Protein AF-A0A0G0Q9F8-F1 (afdb_monomer_lite)

Radius of gyration: 25.54 Å; chains: 1; bounding box: 35×86×56 Å

Foldseek 3Di:
DDDPVLVVLLVVLVVLLVQCVPPLNVPPPLSVVLNVLSVVLNVCSVPDPPPDPPVVVVSVVSSVVSVVSSVVSVVVSVVVQLDAAEAELVVDDLVVVLVVVLVCVVVQGWHKYKYWDPAPDPPDTFMWIWTWHDDPVWIKIKTKGKHQQQWFDPVLVVVLVVLCVVLVWDWDWDWDDPDPRIIMIITITTDPPDDSVSVSVSVSSNSVSVVPDDTDTDDPPPD

pLDDT: mean 83.41, std 12.16, range [38.22, 96.62]

Secondary structure (DSSP, 8-state):
---HHHHHHHHHHHHHHHHTTSTTGGG-HHHHHHHHHHHHHHHHHHH-----HHHHHHHHHHHHHHHHHHHHHHHHHHHHHHSPEEEEGGGS-HHHHHHHHHHHHHTT--EEEEEEE--SSTT--EEEEEEEEE-SS-EEEEEEEEEETTTB-SHHHHHHHHHHHHTT-EEEEEEEEEETTEEEEEEEEE-TT--HHHHHHHHHHHHHHHHH--PPB------

Organism: NCBI:txid1618642

Structure (mmCIF, N/CA/C/O backbone):
data_AF-A0A0G0Q9F8-F1
#
_entry.id   AF-A0A0G0Q9F8-F1
#
loop_
_atom_site.group_PDB
_atom_site.id
_atom_site.type_symbol
_atom_site.label_atom_id
_atom_site.label_alt_id
_atom_site.label_comp_id
_atom_site.label_asym_id
_atom_site.label_entity_id
_atom_site.label_seq_id
_atom_site.pdbx_PDB_ins_code
_atom_site.Cartn_x
_atom_site.Cartn_y
_atom_site.Cartn_z
_atom_site.occupancy
_atom_site.B_iso_or_equiv
_atom_site.auth_seq_id
_atom_site.auth_comp_id
_atom_site.auth_asym_id
_atom_site.auth_atom_id
_atom_site.pdbx_PDB_model_num
ATOM 1 N N . MET A 1 1 ? -1.047 40.660 -27.484 1.00 65.00 1 MET A N 1
ATOM 2 C CA . MET A 1 1 ? -2.036 39.571 -27.321 1.00 65.00 1 MET A CA 1
ATOM 3 C C . MET A 1 1 ? -1.266 38.287 -27.559 1.00 65.00 1 MET A C 1
ATOM 5 O O . MET A 1 1 ? -0.545 38.260 -28.546 1.00 65.00 1 MET A O 1
ATOM 9 N N . LEU A 1 2 ? -1.317 37.315 -26.648 1.00 68.06 2 LEU A N 1
ATOM 10 C CA . LEU A 1 2 ? -0.558 36.070 -26.806 1.00 68.06 2 LEU A CA 1
ATOM 11 C C . LEU A 1 2 ? -1.229 35.180 -27.856 1.00 68.06 2 LEU A C 1
ATOM 13 O O . LEU A 1 2 ? -2.459 35.119 -27.930 1.00 68.06 2 LEU A O 1
ATOM 17 N N . SER A 1 3 ? -0.428 34.486 -28.652 1.00 78.38 3 SER A N 1
ATOM 18 C CA . SER A 1 3 ? -0.877 33.380 -29.489 1.00 78.38 3 SER A CA 1
ATOM 19 C C . SER A 1 3 ? -1.323 32.193 -28.629 1.00 78.38 3 SER A C 1
ATOM 21 O O . SER A 1 3 ? -0.913 32.033 -27.477 1.00 78.38 3 SER A O 1
ATOM 23 N N . SER A 1 4 ? -2.126 31.302 -29.218 1.00 80.56 4 SER A N 1
ATOM 24 C CA . SER A 1 4 ? -2.574 30.068 -28.554 1.00 80.56 4 SER A CA 1
ATOM 25 C C . SER A 1 4 ? -1.415 29.226 -28.016 1.00 80.56 4 SER A C 1
ATOM 27 O O . SER A 1 4 ? -1.570 28.546 -27.007 1.00 80.56 4 SER A O 1
ATOM 29 N N . LYS A 1 5 ? -0.261 29.250 -28.689 1.00 78.56 5 LYS A N 1
ATOM 30 C CA . LYS A 1 5 ? 0.890 28.436 -28.310 1.00 78.56 5 LYS A CA 1
ATOM 31 C C . LYS A 1 5 ? 1.711 29.091 -27.200 1.00 78.56 5 LYS A C 1
ATOM 33 O O . LYS A 1 5 ? 2.162 28.399 -26.300 1.00 78.56 5 LYS A O 1
ATOM 38 N N . GLU A 1 6 ? 1.846 30.417 -27.200 1.00 79.38 6 GLU A N 1
ATOM 39 C CA . GLU A 1 6 ? 2.454 31.145 -26.075 1.00 79.38 6 GLU A CA 1
ATOM 40 C C . GLU A 1 6 ? 1.625 31.007 -24.795 1.00 79.38 6 GLU A C 1
ATOM 42 O O . GLU A 1 6 ? 2.189 30.895 -23.707 1.00 79.38 6 GLU A O 1
ATOM 47 N N . GLN A 1 7 ? 0.297 30.955 -24.929 1.00 84.12 7 GLN A N 1
ATOM 48 C CA . GLN A 1 7 ? -0.604 30.669 -23.817 1.00 84.12 7 GLN A CA 1
ATOM 49 C C . GLN A 1 7 ? -0.365 29.260 -23.242 1.00 84.12 7 GLN A C 1
ATOM 51 O O . GLN A 1 7 ? -0.237 29.124 -22.029 1.00 84.12 7 GLN A O 1
ATOM 56 N N . GLU A 1 8 ? -0.206 28.239 -24.094 1.00 85.62 8 GLU A N 1
ATOM 57 C CA . GLU A 1 8 ? 0.116 26.866 -23.662 1.00 85.62 8 GLU A CA 1
ATOM 58 C C . GLU A 1 8 ? 1.443 26.800 -22.885 1.00 85.62 8 GLU A C 1
ATOM 60 O O . GLU A 1 8 ? 1.521 26.152 -21.840 1.00 85.62 8 GLU A O 1
ATOM 65 N N . ILE A 1 9 ? 2.478 27.511 -23.353 1.00 87.31 9 ILE A N 1
ATOM 66 C CA . ILE A 1 9 ? 3.767 27.581 -22.645 1.00 87.31 9 ILE A CA 1
ATOM 67 C C . ILE A 1 9 ? 3.585 28.239 -21.271 1.00 87.31 9 ILE A C 1
ATOM 69 O O . ILE A 1 9 ? 4.097 27.744 -20.267 1.00 87.31 9 ILE A O 1
ATOM 73 N N . LEU A 1 10 ? 2.843 29.348 -21.214 1.00 86.56 10 LEU A N 1
ATOM 74 C CA . LEU A 1 10 ? 2.559 30.066 -19.973 1.00 86.56 10 LEU A CA 1
ATOM 75 C C . LEU A 1 10 ? 1.826 29.200 -18.948 1.00 86.56 10 LEU A C 1
ATOM 77 O O . LEU A 1 10 ? 2.157 29.252 -17.761 1.00 86.56 10 LEU A O 1
ATOM 81 N N . ASP A 1 11 ? 0.849 28.419 -19.395 1.00 90.19 11 ASP A N 1
ATOM 82 C CA . ASP A 1 11 ? 0.051 27.568 -18.519 1.00 90.19 11 ASP A CA 1
ATOM 83 C C . ASP A 1 11 ? 0.876 26.394 -17.977 1.00 90.19 11 ASP A C 1
ATOM 85 O O . ASP A 1 11 ? 0.860 26.162 -16.765 1.00 90.19 11 ASP A O 1
ATOM 89 N N . LEU A 1 12 ? 1.706 25.756 -18.812 1.00 91.50 12 LEU A N 1
ATOM 90 C CA . LEU A 1 12 ? 2.638 24.722 -18.352 1.00 91.50 12 LEU A CA 1
ATOM 91 C C . LEU A 1 12 ? 3.656 25.278 -17.343 1.00 91.50 12 LEU A C 1
ATOM 93 O O . LEU A 1 12 ? 3.892 24.670 -16.300 1.00 91.50 12 LEU A O 1
ATOM 97 N N . CYS A 1 13 ? 4.252 26.445 -17.611 1.00 90.62 13 CYS A N 1
ATOM 98 C CA . CYS A 1 13 ? 5.207 27.056 -16.684 1.00 90.62 13 CYS A CA 1
ATOM 99 C C . CYS A 1 13 ? 4.573 27.327 -15.312 1.00 90.62 13 CYS A C 1
ATOM 101 O O . CYS A 1 13 ? 5.195 27.061 -14.281 1.00 90.62 13 CYS A O 1
ATOM 103 N N . LYS A 1 14 ? 3.327 27.819 -15.280 1.00 90.75 14 LYS A N 1
ATOM 104 C CA . LYS A 1 14 ? 2.583 28.019 -14.026 1.00 90.75 14 LYS A CA 1
ATOM 105 C C . LYS A 1 14 ? 2.328 26.700 -13.306 1.00 90.75 14 LYS A C 1
ATOM 107 O O . LYS A 1 14 ? 2.543 26.634 -12.097 1.00 90.75 14 LYS A O 1
ATOM 112 N N . GLU A 1 15 ? 1.894 25.670 -14.030 1.00 92.81 15 GLU A N 1
ATOM 113 C CA . GLU A 1 15 ? 1.661 24.337 -13.472 1.00 92.81 15 GLU A CA 1
ATOM 114 C C . GLU A 1 15 ? 2.929 23.785 -12.814 1.00 92.81 15 GLU A C 1
ATOM 116 O O . GLU A 1 15 ? 2.894 23.406 -11.645 1.00 92.81 15 GLU A O 1
ATOM 121 N N . ILE A 1 16 ? 4.062 23.830 -13.519 1.00 91.19 16 ILE A N 1
ATOM 122 C CA . ILE A 1 16 ? 5.366 23.372 -13.024 1.00 91.19 16 ILE A CA 1
ATOM 123 C C . ILE A 1 16 ? 5.779 24.122 -11.754 1.00 91.19 16 ILE A C 1
ATOM 125 O O . ILE A 1 16 ? 6.200 23.503 -10.773 1.00 91.19 16 ILE A O 1
ATOM 129 N N . ILE A 1 17 ? 5.667 25.454 -11.755 1.00 88.44 17 ILE A N 1
ATOM 130 C CA . ILE A 1 17 ? 6.058 26.285 -10.609 1.00 88.44 17 ILE A CA 1
ATOM 131 C C . ILE A 1 17 ? 5.183 25.961 -9.397 1.00 88.44 17 ILE A C 1
ATOM 133 O O . ILE A 1 17 ? 5.717 25.755 -8.306 1.00 88.44 17 ILE A O 1
ATOM 137 N N . LEU A 1 18 ? 3.863 25.870 -9.585 1.00 88.44 18 LEU A N 1
ATOM 138 C CA . LEU A 1 18 ? 2.923 25.512 -8.523 1.00 88.44 18 LEU A CA 1
ATOM 139 C C . LEU A 1 18 ? 3.195 24.096 -8.002 1.00 88.44 18 LEU A C 1
ATOM 141 O O . LEU A 1 18 ? 3.327 23.898 -6.791 1.00 88.44 18 LEU A O 1
ATOM 145 N N . PHE A 1 19 ? 3.360 23.122 -8.896 1.00 86.06 19 PHE A N 1
ATOM 146 C CA . PHE A 1 19 ? 3.649 21.736 -8.540 1.00 86.06 19 PHE A CA 1
ATOM 147 C C . PHE A 1 19 ? 4.957 21.615 -7.746 1.00 86.06 19 PHE A C 1
ATOM 149 O O . PHE A 1 19 ? 4.961 21.016 -6.672 1.00 86.06 19 PHE A O 1
ATOM 156 N N . GLY A 1 20 ? 6.033 22.264 -8.199 1.00 80.50 20 GLY A N 1
ATOM 157 C CA . GLY A 1 20 ? 7.338 22.294 -7.530 1.00 80.50 20 GLY A CA 1
ATOM 158 C C . GLY A 1 20 ? 7.419 23.204 -6.294 1.00 80.50 20 GLY A C 1
ATOM 159 O O . GLY A 1 20 ? 8.493 23.351 -5.711 1.00 80.50 20 GLY A O 1
ATOM 160 N N . THR A 1 21 ? 6.329 23.869 -5.894 1.00 81.06 21 THR A N 1
ATOM 161 C CA . THR A 1 21 ? 6.235 24.584 -4.600 1.00 81.06 21 THR A CA 1
ATOM 162 C C . THR A 1 21 ? 5.540 23.781 -3.506 1.00 81.06 21 THR A C 1
ATOM 164 O O . THR A 1 21 ? 5.651 24.147 -2.335 1.00 81.06 21 THR A O 1
ATOM 167 N N . LYS A 1 22 ? 4.866 22.674 -3.845 1.00 79.81 22 LYS A N 1
ATOM 168 C CA . LYS A 1 22 ? 4.313 21.756 -2.841 1.00 79.81 22 LYS A CA 1
ATOM 169 C C . LYS A 1 22 ? 5.456 21.131 -2.035 1.00 79.81 22 LYS A C 1
ATOM 171 O O . LYS A 1 22 ? 6.477 20.754 -2.603 1.00 79.81 22 LYS A O 1
ATOM 176 N N . LYS A 1 23 ? 5.283 21.029 -0.712 1.00 68.56 23 LYS A N 1
ATOM 177 C CA . LYS A 1 23 ? 6.333 20.629 0.246 1.00 68.56 23 LYS A CA 1
ATOM 178 C C . LYS A 1 23 ? 7.002 19.297 -0.113 1.00 68.56 23 LYS A C 1
ATOM 180 O O . LYS A 1 23 ? 8.222 19.196 -0.002 1.00 68.56 23 LYS A O 1
ATOM 185 N N . ASP A 1 24 ? 6.212 18.326 -0.556 1.00 64.50 24 ASP A N 1
ATOM 186 C CA . ASP A 1 24 ? 6.690 16.973 -0.856 1.00 64.50 24 ASP A CA 1
ATOM 187 C C . ASP A 1 24 ? 7.429 16.920 -2.203 1.00 64.50 24 ASP A C 1
ATOM 189 O O . ASP A 1 24 ? 8.468 16.280 -2.322 1.00 64.50 24 ASP A O 1
ATOM 193 N N . ASN A 1 25 ? 6.993 17.722 -3.175 1.00 73.44 25 ASN A N 1
ATOM 194 C CA . ASN A 1 25 ? 7.580 17.776 -4.517 1.00 73.44 25 ASN A CA 1
ATOM 195 C C . ASN A 1 25 ? 8.853 18.637 -4.568 1.00 73.44 25 ASN A C 1
ATOM 197 O O . ASN A 1 25 ? 9.770 18.372 -5.340 1.00 73.44 25 ASN A O 1
ATOM 201 N N . ALA A 1 26 ? 8.926 19.683 -3.737 1.00 68.69 26 ALA A N 1
ATOM 202 C CA . ALA A 1 26 ? 10.042 20.633 -3.702 1.00 68.69 26 ALA A CA 1
ATOM 203 C C . ALA A 1 26 ? 11.369 20.009 -3.231 1.00 68.69 26 ALA A C 1
ATOM 205 O O . ALA A 1 26 ? 12.427 20.615 -3.403 1.00 68.69 26 ALA A O 1
ATOM 206 N N . ARG A 1 27 ? 11.315 18.822 -2.614 1.00 67.31 27 ARG A N 1
ATOM 207 C CA . ARG A 1 27 ? 12.487 18.067 -2.151 1.00 67.31 27 ARG A CA 1
ATOM 208 C C . ARG A 1 27 ? 13.105 17.193 -3.242 1.00 67.31 27 ARG A C 1
ATOM 210 O O . ARG A 1 27 ? 14.233 16.748 -3.055 1.00 67.31 27 ARG A O 1
ATOM 217 N N . HIS A 1 28 ? 12.406 16.974 -4.359 1.00 73.44 28 HIS A N 1
ATOM 218 C CA . HIS A 1 28 ? 12.912 16.158 -5.457 1.00 73.44 28 HIS A CA 1
ATOM 219 C C . HIS A 1 28 ? 13.975 16.953 -6.245 1.00 73.44 28 HIS A C 1
ATOM 221 O O . HIS A 1 28 ? 13.646 18.005 -6.808 1.00 73.44 28 HIS A O 1
ATOM 227 N N . PRO A 1 29 ? 15.247 16.505 -6.301 1.00 76.50 29 PRO A N 1
ATOM 228 C CA . PRO A 1 29 ? 16.339 17.285 -6.895 1.00 76.50 29 PRO A CA 1
ATOM 229 C C . PRO A 1 29 ? 16.080 17.693 -8.351 1.00 76.50 29 PRO A C 1
ATOM 231 O O . PRO A 1 29 ? 16.371 18.820 -8.753 1.00 76.50 29 PRO A O 1
ATOM 234 N N . GLU A 1 30 ? 15.463 16.804 -9.127 1.00 79.31 30 GLU A N 1
ATOM 235 C CA . GLU A 1 30 ? 15.134 17.041 -10.536 1.00 79.31 30 GLU A CA 1
ATOM 236 C C . GLU A 1 30 ? 14.007 18.072 -10.714 1.00 79.31 30 GLU A C 1
ATOM 238 O O . GLU A 1 30 ? 14.028 18.877 -11.649 1.00 79.31 30 GLU A O 1
ATOM 243 N N . MET A 1 31 ? 13.077 18.147 -9.754 1.00 88.00 31 MET A N 1
ATOM 244 C CA . MET A 1 31 ? 11.976 19.113 -9.766 1.00 88.00 31 MET A CA 1
ATOM 245 C C . MET A 1 31 ? 12.473 20.552 -9.567 1.00 88.00 31 MET A C 1
ATOM 247 O O . MET A 1 31 ? 11.907 21.486 -10.138 1.00 88.00 31 MET A O 1
ATOM 251 N N . LEU A 1 32 ? 13.561 20.755 -8.812 1.00 83.75 32 LEU A N 1
ATOM 252 C CA . LEU A 1 32 ? 14.189 22.073 -8.654 1.00 83.75 32 LEU A CA 1
ATOM 253 C C . LEU A 1 32 ? 14.752 22.592 -9.985 1.00 83.75 32 LEU A C 1
ATOM 255 O O . LEU A 1 32 ? 14.502 23.744 -10.346 1.00 83.75 32 LEU A O 1
ATOM 259 N N . ALA A 1 33 ? 15.446 21.736 -10.739 1.00 87.38 33 ALA A N 1
ATOM 260 C CA . ALA A 1 33 ? 16.011 22.090 -12.042 1.00 87.38 33 ALA A CA 1
ATOM 261 C C . ALA A 1 33 ? 14.916 22.380 -13.088 1.00 87.38 33 ALA A C 1
ATOM 263 O O . ALA A 1 33 ? 15.011 23.350 -13.847 1.00 87.38 33 ALA A O 1
ATOM 264 N N . ILE A 1 34 ? 13.844 21.579 -13.099 1.00 90.44 34 ILE A N 1
ATOM 265 C CA . ILE A 1 34 ? 12.674 21.778 -13.970 1.00 90.44 34 ILE A CA 1
ATOM 266 C C . ILE A 1 34 ? 11.964 23.094 -13.631 1.00 90.44 34 ILE A C 1
ATOM 268 O O . ILE A 1 34 ? 11.656 23.884 -14.526 1.00 90.44 34 ILE A O 1
ATOM 272 N N . LYS A 1 35 ? 11.774 23.386 -12.341 1.00 90.69 35 LYS A N 1
ATOM 273 C CA . LYS A 1 35 ? 11.181 24.645 -11.877 1.00 90.69 35 LYS A CA 1
ATOM 274 C C . LYS A 1 35 ? 12.016 25.860 -12.276 1.00 90.69 35 LYS A C 1
ATOM 276 O O . LYS A 1 35 ? 11.456 26.859 -12.718 1.00 90.69 35 LYS A O 1
ATOM 281 N N . GLU A 1 36 ? 13.340 25.794 -12.154 1.00 89.31 36 GLU A N 1
ATOM 282 C CA . GLU A 1 36 ? 14.222 26.890 -12.571 1.00 89.31 36 GLU A CA 1
ATOM 283 C C . GLU A 1 36 ? 14.125 27.150 -14.084 1.00 89.31 36 GLU A C 1
ATOM 285 O O . GLU A 1 36 ? 14.039 28.303 -14.517 1.00 89.31 36 GLU A O 1
ATOM 290 N N . ARG A 1 37 ? 14.073 26.086 -14.894 1.00 91.00 37 ARG A N 1
ATOM 291 C CA . ARG A 1 37 ? 13.871 26.186 -16.348 1.00 91.00 37 ARG A CA 1
ATOM 292 C C . ARG A 1 37 ? 12.500 26.768 -16.703 1.00 91.00 37 ARG A C 1
ATOM 294 O O . ARG A 1 37 ? 12.439 27.631 -17.577 1.00 91.00 37 ARG A O 1
ATOM 301 N N . ALA A 1 38 ? 11.437 26.370 -16.004 1.00 90.81 38 ALA A N 1
ATOM 302 C CA . ALA A 1 38 ? 10.098 26.934 -16.180 1.00 90.81 38 ALA A CA 1
ATOM 303 C C . ALA A 1 38 ? 10.041 28.428 -15.830 1.00 90.81 38 ALA A C 1
ATOM 305 O O . ALA A 1 38 ? 9.478 29.209 -16.593 1.00 90.81 38 ALA A O 1
ATOM 306 N N . THR A 1 39 ? 10.684 28.853 -14.737 1.00 89.00 39 THR A N 1
ATOM 307 C CA . THR A 1 39 ? 10.786 30.276 -14.367 1.00 89.00 39 THR A CA 1
ATOM 308 C C . THR A 1 39 ? 11.521 31.079 -15.440 1.00 89.00 39 THR A C 1
ATOM 310 O O . THR A 1 39 ? 11.020 32.109 -15.882 1.00 89.00 39 THR A O 1
ATOM 313 N N . LYS A 1 40 ? 12.657 30.578 -15.943 1.00 88.25 40 LYS A N 1
ATOM 314 C CA . LYS A 1 40 ? 13.402 31.239 -17.031 1.00 88.25 40 LYS A CA 1
ATOM 315 C C . LYS A 1 40 ? 12.581 31.329 -18.320 1.00 88.25 40 LYS A C 1
ATOM 317 O O . LYS A 1 40 ? 12.643 32.339 -19.016 1.00 88.25 40 LYS A O 1
ATOM 322 N N . LEU A 1 41 ? 11.818 30.288 -18.659 1.00 86.44 41 LEU A N 1
ATOM 323 C CA . LEU A 1 41 ? 10.949 30.289 -19.840 1.00 86.44 41 LEU A CA 1
ATOM 324 C C . LEU A 1 41 ? 9.768 31.262 -19.674 1.00 86.44 41 LEU A C 1
ATOM 326 O O . LEU A 1 41 ? 9.441 31.995 -20.605 1.00 86.44 41 LEU A O 1
ATOM 330 N N . PHE A 1 42 ? 9.193 31.334 -18.472 1.00 85.25 42 PHE A N 1
ATOM 331 C CA . PHE A 1 42 ? 8.166 32.309 -18.104 1.00 85.25 42 PHE A CA 1
ATOM 332 C C . PHE A 1 42 ? 8.676 33.756 -18.225 1.00 85.25 42 PHE A C 1
ATOM 334 O O . PHE A 1 42 ? 8.017 34.595 -18.840 1.00 85.25 42 PHE A O 1
ATOM 341 N N . GLU A 1 43 ? 9.879 34.045 -17.719 1.00 82.38 43 GLU A N 1
ATOM 342 C CA . GLU A 1 43 ? 10.517 35.364 -17.831 1.00 82.38 43 GLU A CA 1
ATOM 343 C C . GLU A 1 43 ? 10.762 35.761 -19.295 1.00 82.38 43 GLU A C 1
ATOM 345 O O . GLU A 1 43 ? 10.434 36.883 -19.692 1.00 82.38 43 GLU A O 1
ATOM 350 N N . LYS A 1 44 ? 11.253 34.827 -20.126 1.00 80.12 44 LYS A N 1
ATOM 351 C CA . LYS A 1 44 ? 11.453 35.044 -21.571 1.00 80.12 44 LYS A CA 1
ATOM 352 C C . LYS A 1 44 ? 10.151 35.433 -22.285 1.00 80.12 44 LYS A C 1
ATOM 354 O O . LYS A 1 44 ? 10.186 36.318 -23.137 1.00 80.12 44 LYS A O 1
ATOM 359 N N . LEU A 1 45 ? 9.013 34.830 -21.931 1.00 75.81 45 LEU A N 1
ATOM 360 C CA . LEU A 1 45 ? 7.701 35.186 -22.498 1.00 75.81 45 LEU A CA 1
ATOM 361 C C . LEU A 1 45 ? 7.210 36.558 -22.028 1.00 75.81 45 LEU A C 1
ATOM 363 O O . LEU A 1 45 ? 6.559 37.270 -22.785 1.00 75.81 45 LEU A O 1
ATOM 367 N N . SER A 1 46 ? 7.533 36.945 -20.791 1.00 64.50 46 SER A N 1
ATOM 368 C CA . SER A 1 46 ? 7.117 38.232 -20.220 1.00 64.50 46 SER A CA 1
ATOM 369 C C . SER A 1 46 ? 7.922 39.440 -20.725 1.00 64.50 46 SER A C 1
ATOM 371 O O . SER A 1 46 ? 7.482 40.574 -20.548 1.00 64.50 46 SER A O 1
ATOM 373 N N . GLY A 1 47 ? 9.084 39.208 -21.354 1.00 58.91 47 GLY A N 1
ATOM 374 C CA . GLY A 1 47 ? 10.042 40.257 -21.726 1.00 58.91 47 GLY A CA 1
ATOM 375 C C . GLY A 1 47 ? 10.452 40.330 -23.201 1.00 58.91 47 GLY A C 1
ATOM 376 O O . GLY A 1 47 ? 11.350 41.109 -23.516 1.00 58.91 47 GLY A O 1
ATOM 377 N N . THR A 1 48 ? 9.854 39.549 -24.109 1.00 53.50 48 THR A N 1
ATOM 378 C CA . THR A 1 48 ? 10.294 39.498 -25.518 1.00 53.50 48 THR A CA 1
ATOM 379 C C . THR A 1 48 ? 9.208 40.003 -26.470 1.00 53.50 48 THR A C 1
ATOM 381 O O . THR A 1 48 ? 8.098 39.487 -26.474 1.00 53.50 48 THR A O 1
ATOM 384 N N . ASP A 1 49 ? 9.545 40.989 -27.308 1.00 51.94 49 ASP A N 1
ATOM 385 C CA . ASP A 1 49 ? 8.772 41.366 -28.499 1.00 51.94 49 ASP A CA 1
ATOM 386 C C . ASP A 1 49 ? 9.151 40.379 -29.620 1.00 51.94 49 ASP A C 1
ATOM 388 O O . ASP A 1 49 ? 10.222 40.472 -30.233 1.00 51.94 49 ASP A O 1
ATOM 392 N N . ILE A 1 50 ? 8.368 39.306 -29.768 1.00 53.66 50 ILE A N 1
ATOM 393 C CA . ILE A 1 50 ? 8.746 38.118 -30.548 1.00 53.66 50 ILE A CA 1
ATOM 394 C C . ILE A 1 50 ? 8.432 38.344 -32.036 1.00 53.66 50 ILE A C 1
ATOM 396 O O . ILE A 1 50 ? 7.485 37.800 -32.592 1.00 53.66 50 ILE A O 1
ATOM 400 N N . HIS A 1 51 ? 9.246 39.170 -32.695 1.00 52.81 51 HIS A N 1
ATOM 401 C CA . HIS A 1 51 ? 9.153 39.430 -34.139 1.00 52.81 51 HIS A CA 1
ATOM 402 C C . HIS A 1 51 ? 10.402 39.011 -34.940 1.00 52.81 51 HIS A C 1
ATOM 404 O O . HIS A 1 51 ? 10.572 39.452 -36.071 1.00 52.81 51 HIS A O 1
ATOM 410 N N . ASN A 1 52 ? 11.263 38.130 -34.408 1.00 51.50 52 ASN A N 1
ATOM 411 C CA . ASN A 1 52 ? 12.389 37.558 -35.166 1.00 51.50 52 ASN A CA 1
ATOM 412 C C . ASN A 1 52 ? 12.458 36.021 -35.051 1.00 51.50 52 ASN A C 1
ATOM 414 O O . ASN A 1 52 ? 12.659 35.474 -33.963 1.00 51.50 52 ASN A O 1
ATOM 418 N N . ASP A 1 53 ? 12.326 35.364 -36.209 1.00 54.69 53 ASP A N 1
ATOM 419 C CA . ASP A 1 53 ? 12.055 33.933 -36.437 1.00 54.69 53 ASP A CA 1
ATOM 420 C C . ASP A 1 53 ? 12.962 32.946 -35.674 1.00 54.69 53 ASP A C 1
ATOM 422 O O . ASP A 1 53 ? 12.482 31.960 -35.120 1.00 54.69 53 ASP A O 1
ATOM 426 N N . GLU A 1 54 ? 14.271 33.193 -35.564 1.00 55.12 54 GLU A N 1
ATOM 427 C CA . GLU A 1 54 ? 15.199 32.197 -34.989 1.00 55.12 54 GLU A CA 1
ATOM 428 C C . GLU A 1 54 ? 15.075 32.015 -33.468 1.00 55.12 54 GLU A C 1
ATOM 430 O O . GLU A 1 54 ? 15.401 30.951 -32.934 1.00 55.12 54 GLU A O 1
ATOM 435 N N . LYS A 1 55 ? 14.598 33.034 -32.743 1.00 58.53 55 LYS A N 1
ATOM 436 C CA . LYS A 1 55 ? 14.388 32.925 -31.288 1.00 58.53 55 LYS A CA 1
ATOM 437 C C . LYS A 1 55 ? 13.098 32.178 -30.951 1.00 58.53 55 LYS A C 1
ATOM 439 O O . LYS A 1 55 ? 12.996 31.621 -29.861 1.00 58.53 55 LYS A O 1
ATOM 444 N N . TYR A 1 56 ? 12.150 32.139 -31.886 1.00 63.94 56 TYR A N 1
ATOM 445 C CA . TYR A 1 56 ? 10.841 31.527 -31.693 1.00 63.94 56 TYR A CA 1
ATOM 446 C C . TYR A 1 56 ? 10.908 29.999 -31.701 1.00 63.94 56 TYR A C 1
ATOM 448 O O . TYR A 1 56 ? 10.378 29.354 -30.801 1.00 63.94 56 TYR A O 1
ATOM 456 N N . TYR A 1 57 ? 11.664 29.412 -32.634 1.00 62.84 57 TYR A N 1
ATOM 457 C CA . TYR A 1 57 ? 11.873 27.960 -32.675 1.00 62.84 57 TYR A CA 1
ATOM 458 C C . TYR A 1 57 ? 12.560 27.425 -31.413 1.00 62.84 57 TYR A C 1
ATOM 460 O O . TYR A 1 57 ? 12.178 26.376 -30.900 1.00 62.84 57 TYR A O 1
ATOM 468 N N . ARG A 1 58 ? 13.511 28.184 -30.851 1.00 72.50 58 ARG A N 1
ATOM 469 C CA . ARG A 1 58 ? 14.186 27.804 -29.599 1.00 72.50 58 ARG A CA 1
ATOM 470 C C . ARG A 1 58 ? 13.255 27.827 -28.386 1.00 72.50 58 ARG A C 1
ATOM 472 O O . ARG A 1 58 ? 13.427 27.012 -27.491 1.00 72.50 58 ARG A O 1
ATOM 479 N N . LEU A 1 59 ? 12.265 28.725 -28.350 1.00 74.69 59 LEU A N 1
ATOM 480 C CA . LEU A 1 59 ? 11.268 28.751 -27.270 1.00 74.69 59 LEU A CA 1
ATOM 481 C C . LEU A 1 59 ? 10.396 27.492 -27.273 1.00 74.69 59 LEU A C 1
ATOM 483 O O . LEU A 1 59 ? 10.045 26.999 -26.203 1.00 74.69 59 LEU A O 1
ATOM 487 N N . TYR A 1 60 ? 10.073 26.958 -28.451 1.00 79.12 60 TYR A N 1
ATOM 488 C CA . TYR A 1 60 ? 9.297 25.724 -28.559 1.00 79.12 60 TYR A CA 1
ATOM 489 C C . TYR A 1 60 ? 10.099 24.479 -28.237 1.00 79.12 60 TYR A C 1
ATOM 491 O O . TYR A 1 60 ? 9.597 23.608 -27.537 1.00 79.12 60 TYR A O 1
ATOM 499 N N . GLU A 1 61 ? 11.352 24.421 -28.670 1.00 82.00 61 GLU A N 1
ATOM 500 C CA . GLU A 1 61 ? 12.245 23.332 -28.283 1.00 82.00 61 GLU A CA 1
ATOM 501 C C . GLU A 1 61 ? 12.487 23.321 -26.761 1.00 82.00 61 GLU A C 1
ATOM 503 O O . GLU A 1 61 ? 12.423 22.264 -26.128 1.00 82.00 61 GLU A O 1
ATOM 508 N N . ASP A 1 62 ? 12.692 24.496 -26.149 1.00 84.25 62 ASP A N 1
ATOM 509 C CA . ASP A 1 62 ? 12.782 24.645 -24.691 1.00 84.25 62 ASP A CA 1
ATOM 510 C C . ASP A 1 62 ? 11.487 24.160 -24.005 1.00 84.25 62 ASP A C 1
ATOM 512 O O . ASP A 1 62 ? 11.556 23.466 -22.987 1.00 84.25 62 ASP A O 1
ATOM 516 N N . PHE A 1 63 ? 10.318 24.496 -24.565 1.00 88.12 63 PHE A N 1
ATOM 517 C CA . PHE A 1 63 ? 9.005 24.081 -24.064 1.00 88.12 63 PHE A CA 1
ATOM 518 C C . PHE A 1 63 ? 8.776 22.569 -24.160 1.00 88.12 63 PHE A C 1
ATOM 520 O O . PHE A 1 63 ? 8.402 21.959 -23.161 1.00 88.12 63 PHE A O 1
ATOM 527 N N . ASP A 1 64 ? 9.016 21.951 -25.317 1.00 87.00 64 ASP A N 1
ATOM 528 C CA . ASP A 1 64 ? 8.764 20.519 -25.519 1.00 87.00 64 ASP A CA 1
ATOM 529 C C . ASP A 1 64 ? 9.680 19.670 -24.628 1.00 87.00 64 ASP A C 1
ATOM 531 O O . ASP A 1 64 ? 9.229 18.707 -23.999 1.00 87.00 64 ASP A O 1
ATOM 535 N N . ASN A 1 65 ? 10.950 20.070 -24.494 1.00 90.69 65 ASN A N 1
ATOM 536 C CA . ASN A 1 65 ? 11.873 19.425 -23.563 1.00 90.69 65 ASN A CA 1
ATOM 537 C C . ASN A 1 65 ? 11.419 19.607 -22.110 1.00 90.69 65 ASN A C 1
ATOM 539 O O . ASN A 1 65 ? 11.393 18.640 -21.355 1.00 90.69 65 ASN A O 1
ATOM 543 N N . LEU A 1 66 ? 11.023 20.821 -21.714 1.00 92.38 66 LEU A N 1
ATOM 544 C CA . LEU A 1 66 ? 10.523 21.086 -20.364 1.00 92.38 66 LEU A CA 1
ATOM 545 C C . LEU A 1 66 ? 9.266 20.263 -20.045 1.00 92.38 66 LEU A C 1
ATOM 547 O O . LEU A 1 66 ? 9.156 19.726 -18.946 1.00 92.38 66 LEU A O 1
ATOM 551 N N . LYS A 1 67 ? 8.342 20.139 -21.004 1.00 92.62 67 LYS A N 1
ATOM 552 C CA . LYS A 1 67 ? 7.117 19.344 -20.878 1.00 92.62 67 LYS A CA 1
ATOM 553 C C . LYS A 1 67 ? 7.426 17.865 -20.681 1.00 92.62 67 LYS A C 1
ATOM 555 O O . LYS A 1 67 ? 6.877 17.260 -19.765 1.00 92.62 67 LYS A O 1
ATOM 560 N N . ARG A 1 68 ? 8.310 17.292 -21.504 1.00 90.06 68 ARG A N 1
ATOM 561 C CA . ARG A 1 68 ? 8.723 15.886 -21.380 1.00 90.06 68 ARG A CA 1
ATOM 562 C C . ARG A 1 68 ? 9.370 15.617 -20.024 1.00 90.06 68 ARG A C 1
ATOM 564 O O . ARG A 1 68 ? 8.971 14.680 -19.341 1.00 90.06 68 ARG A O 1
ATOM 571 N N . ASP A 1 69 ? 10.332 16.450 -19.638 1.00 90.06 69 ASP A N 1
ATOM 572 C CA . ASP A 1 69 ? 11.074 16.267 -18.391 1.00 90.06 69 ASP A CA 1
ATOM 573 C C . ASP A 1 69 ? 10.137 16.422 -17.175 1.00 90.06 69 ASP A C 1
ATOM 575 O O . ASP A 1 69 ? 10.212 15.642 -16.230 1.00 90.06 69 ASP A O 1
ATOM 579 N N . PHE A 1 70 ? 9.196 17.376 -17.221 1.00 92.56 70 PHE A N 1
ATOM 580 C CA . PHE A 1 70 ? 8.177 17.542 -16.181 1.00 92.56 70 PHE A CA 1
ATOM 581 C C . PHE A 1 70 ? 7.249 16.335 -16.055 1.00 92.56 70 PHE A C 1
ATOM 583 O O . PHE A 1 70 ? 6.984 15.910 -14.936 1.00 92.56 70 PHE A O 1
ATOM 590 N N . LEU A 1 71 ? 6.759 15.786 -17.170 1.00 88.56 71 LEU A N 1
ATOM 591 C CA . LEU A 1 71 ? 5.874 14.620 -17.135 1.00 88.56 71 LEU A CA 1
ATOM 592 C C . LEU A 1 71 ? 6.587 13.389 -16.567 1.00 88.56 71 LEU A C 1
ATOM 594 O O . LEU A 1 71 ? 6.020 12.733 -15.703 1.00 88.56 71 LEU A O 1
ATOM 598 N N . SER A 1 72 ? 7.840 13.145 -16.965 1.00 86.94 72 SER A N 1
ATOM 599 C CA . SER A 1 72 ? 8.651 12.045 -16.420 1.00 86.94 72 SER A CA 1
ATOM 600 C C . SER A 1 72 ? 8.841 12.179 -14.908 1.00 86.94 72 SER A C 1
ATOM 602 O O . SER A 1 72 ? 8.514 11.269 -14.158 1.00 86.94 72 SER A O 1
ATOM 604 N N . VAL A 1 73 ? 9.296 13.347 -14.438 1.00 85.12 73 VAL A N 1
ATOM 605 C CA . VAL A 1 73 ? 9.532 13.572 -13.002 1.00 85.12 73 VAL A CA 1
ATOM 606 C C . VAL A 1 73 ? 8.233 13.553 -12.204 1.00 85.12 73 VAL A C 1
ATOM 608 O O . VAL A 1 73 ? 8.216 13.118 -11.058 1.00 85.12 73 VAL A O 1
ATOM 611 N N . ARG A 1 74 ? 7.126 14.016 -12.786 1.00 83.12 74 ARG A N 1
ATOM 612 C CA . ARG A 1 74 ? 5.814 13.933 -12.148 1.00 83.12 74 ARG A CA 1
ATOM 613 C C . ARG A 1 74 ? 5.360 12.486 -11.999 1.00 83.12 74 ARG A C 1
ATOM 615 O O . ARG A 1 74 ? 4.879 12.148 -10.928 1.00 83.12 74 ARG A O 1
ATOM 622 N N . GLU A 1 75 ? 5.530 11.654 -13.022 1.00 76.00 75 GLU A N 1
ATOM 623 C CA . GLU A 1 75 ? 5.231 10.222 -12.938 1.00 76.00 75 GLU A CA 1
ATOM 624 C C . GLU A 1 75 ? 6.088 9.533 -11.872 1.00 76.00 75 GLU A C 1
ATOM 626 O O . GLU A 1 75 ? 5.549 8.765 -11.076 1.00 76.00 75 GLU A O 1
ATOM 631 N N . ASP A 1 76 ? 7.376 9.867 -11.783 1.00 73.75 76 ASP A N 1
ATOM 632 C CA . ASP A 1 76 ? 8.278 9.324 -10.762 1.00 73.75 76 ASP A CA 1
ATOM 633 C C . ASP A 1 76 ? 7.895 9.783 -9.347 1.00 73.75 76 ASP A C 1
ATOM 635 O O . ASP A 1 76 ? 7.783 8.960 -8.440 1.00 73.75 76 ASP A O 1
ATOM 639 N N . ILE A 1 77 ? 7.606 11.074 -9.153 1.00 72.00 77 ILE A N 1
ATOM 640 C CA . ILE A 1 77 ? 7.144 11.622 -7.866 1.00 72.00 77 ILE A CA 1
ATOM 641 C C . ILE A 1 77 ? 5.788 11.027 -7.475 1.00 72.00 77 ILE A C 1
ATOM 643 O O . ILE A 1 77 ? 5.564 10.695 -6.310 1.00 72.00 77 ILE A O 1
ATOM 647 N N . ASP A 1 78 ? 4.865 10.897 -8.426 1.00 67.31 78 ASP A N 1
ATOM 648 C CA . ASP A 1 78 ? 3.563 10.280 -8.189 1.00 67.31 78 ASP A CA 1
ATOM 649 C C . ASP A 1 78 ? 3.734 8.784 -7.868 1.00 67.31 78 ASP A C 1
ATOM 651 O O . ASP A 1 78 ? 3.013 8.263 -7.020 1.00 67.31 78 ASP A O 1
ATOM 655 N N . CYS A 1 79 ? 4.709 8.100 -8.474 1.00 58.03 79 CYS A N 1
ATOM 656 C CA . CYS A 1 79 ? 5.068 6.713 -8.175 1.00 58.03 79 CYS A CA 1
ATOM 657 C C . CYS A 1 79 ? 5.673 6.568 -6.770 1.00 58.03 79 CYS A C 1
ATOM 659 O O . CYS A 1 79 ? 5.222 5.727 -5.995 1.00 58.03 79 CYS A O 1
ATOM 661 N N . GLU A 1 80 ? 6.631 7.414 -6.387 1.00 60.09 80 GLU A N 1
ATOM 662 C CA . GLU A 1 80 ? 7.240 7.397 -5.052 1.00 60.09 80 GLU A CA 1
ATOM 663 C C . GLU A 1 80 ? 6.247 7.763 -3.946 1.00 60.09 80 GLU A C 1
ATOM 665 O O . GLU A 1 80 ? 6.242 7.127 -2.895 1.00 60.09 80 GLU A O 1
ATOM 670 N N . ASN A 1 81 ? 5.354 8.726 -4.185 1.00 56.59 81 ASN A N 1
ATOM 671 C CA . ASN A 1 81 ? 4.288 9.060 -3.237 1.00 56.59 81 ASN A CA 1
ATOM 672 C C . ASN A 1 81 ? 3.240 7.948 -3.093 1.00 56.59 81 ASN A C 1
ATOM 674 O O . ASN A 1 81 ? 2.558 7.897 -2.067 1.00 56.59 81 ASN A O 1
ATOM 678 N N . LYS A 1 82 ? 3.101 7.088 -4.110 1.00 57.75 82 LYS A N 1
ATOM 679 C CA . LYS A 1 82 ? 2.230 5.906 -4.096 1.00 57.75 82 LYS A CA 1
ATOM 680 C C . LYS A 1 82 ? 2.907 4.664 -3.528 1.00 57.75 82 LYS A C 1
ATOM 682 O O . LYS A 1 82 ? 2.182 3.723 -3.205 1.00 57.75 82 LYS A O 1
ATOM 687 N N . ARG A 1 83 ? 4.243 4.633 -3.408 1.00 64.31 83 ARG A N 1
ATOM 688 C CA . ARG A 1 83 ? 4.938 3.487 -2.812 1.00 64.31 83 ARG A CA 1
ATOM 689 C C . ARG A 1 83 ? 4.456 3.321 -1.370 1.00 64.31 83 ARG A C 1
ATOM 691 O O . ARG A 1 83 ? 4.584 4.267 -0.588 1.00 64.31 83 ARG A O 1
ATOM 698 N N . PRO A 1 84 ? 3.881 2.161 -1.022 1.00 73.50 84 PRO A N 1
ATOM 699 C CA . PRO A 1 84 ? 3.451 1.922 0.339 1.00 73.50 84 PRO A CA 1
ATOM 700 C C . PRO A 1 84 ? 4.667 1.924 1.267 1.00 73.50 84 PRO A C 1
ATOM 702 O O . PRO A 1 84 ? 5.766 1.509 0.892 1.00 73.50 84 PRO A O 1
ATOM 705 N N . ALA A 1 85 ? 4.477 2.405 2.491 1.00 85.56 85 ALA A N 1
ATOM 706 C CA . ALA A 1 85 ? 5.421 2.110 3.556 1.00 85.56 85 ALA A CA 1
ATOM 707 C C . ALA A 1 85 ? 5.312 0.615 3.884 1.00 85.56 85 ALA A C 1
ATOM 709 O O . ALA A 1 85 ? 4.241 0.161 4.281 1.00 85.56 85 ALA A O 1
ATOM 710 N N . CYS A 1 86 ? 6.396 -0.135 3.695 1.00 89.19 86 CYS A N 1
ATOM 711 C CA . CYS A 1 86 ? 6.419 -1.582 3.900 1.00 89.19 86 CYS A CA 1
ATOM 712 C C . CYS A 1 86 ? 6.960 -1.945 5.287 1.00 89.19 86 CYS A C 1
ATOM 714 O O . CYS A 1 86 ? 8.014 -1.451 5.701 1.00 89.19 86 CYS A O 1
ATOM 716 N N . PHE A 1 87 ? 6.267 -2.849 5.974 1.00 92.75 87 PHE A N 1
ATOM 717 C CA . PHE A 1 87 ? 6.621 -3.337 7.299 1.00 92.75 87 PHE A CA 1
ATOM 718 C C . PHE A 1 87 ? 6.681 -4.860 7.325 1.00 92.75 87 PHE A C 1
ATOM 720 O O . PHE A 1 87 ? 5.653 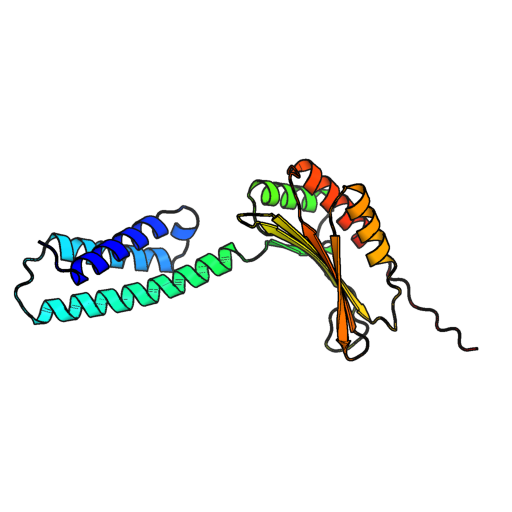-5.515 7.208 1.00 92.75 87 PHE A O 1
ATOM 727 N N . ASP A 1 88 ? 7.863 -5.417 7.574 1.00 92.00 88 ASP A N 1
ATOM 728 C CA . ASP A 1 88 ? 7.996 -6.819 7.972 1.00 92.00 88 ASP A CA 1
ATOM 729 C C . ASP A 1 88 ? 7.638 -6.946 9.459 1.00 92.00 88 ASP A C 1
ATOM 731 O O . ASP A 1 88 ? 8.308 -6.365 10.328 1.00 92.00 88 ASP A O 1
ATOM 735 N N . ILE A 1 89 ? 6.574 -7.693 9.765 1.00 92.00 89 ILE A N 1
ATOM 736 C CA . ILE A 1 89 ? 6.063 -7.788 11.134 1.00 92.00 89 ILE A CA 1
ATOM 737 C C . ILE A 1 89 ? 7.057 -8.443 12.095 1.00 92.00 89 ILE A C 1
ATOM 739 O O . ILE A 1 89 ? 7.006 -8.162 13.295 1.00 92.00 89 ILE A O 1
ATOM 743 N N . ASP A 1 90 ? 7.969 -9.286 11.608 1.00 89.38 90 ASP A N 1
ATOM 744 C CA . ASP A 1 90 ? 8.916 -10.014 12.457 1.00 89.38 90 ASP A CA 1
ATOM 745 C C . ASP A 1 90 ? 10.143 -9.168 12.844 1.00 89.38 90 ASP A C 1
ATOM 747 O O . ASP A 1 90 ? 10.873 -9.528 13.769 1.00 89.38 90 ASP A O 1
ATOM 751 N N . GLN A 1 91 ? 10.360 -8.014 12.200 1.00 90.44 91 GLN A N 1
ATOM 752 C CA . GLN A 1 91 ? 11.531 -7.159 12.448 1.00 90.44 91 GLN A CA 1
ATOM 753 C C . GLN A 1 91 ? 11.347 -6.147 13.584 1.00 90.44 91 GLN A C 1
ATOM 755 O O . GLN A 1 91 ? 12.327 -5.548 14.035 1.00 90.44 91 GLN A O 1
ATOM 760 N N . LYS A 1 92 ? 10.110 -5.928 14.046 1.00 88.50 92 LYS A N 1
ATOM 761 C CA . LYS A 1 92 ? 9.786 -4.930 15.074 1.00 88.50 92 LYS A CA 1
ATOM 762 C C . LYS A 1 92 ? 8.894 -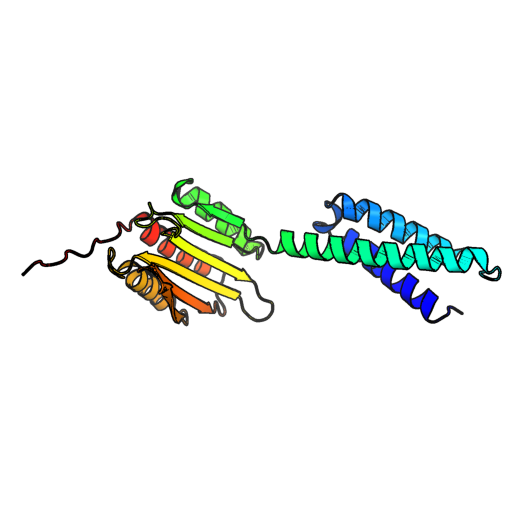5.500 16.174 1.00 88.50 92 LYS A C 1
ATOM 764 O O . LYS A 1 92 ? 8.052 -6.376 15.948 1.00 88.50 92 LYS A O 1
ATOM 769 N N . GLU A 1 93 ? 9.055 -4.954 17.378 1.00 92.19 93 GLU A N 1
ATOM 770 C CA . GLU A 1 93 ? 8.087 -5.140 18.461 1.00 92.19 93 GLU A CA 1
ATOM 771 C C . GLU A 1 93 ? 6.729 -4.561 18.050 1.00 92.19 93 GLU A C 1
ATOM 773 O O . GLU A 1 93 ? 6.664 -3.563 17.331 1.00 92.19 93 GLU A O 1
ATOM 778 N N . LEU A 1 94 ? 5.645 -5.211 18.485 1.00 91.62 94 LEU A N 1
ATOM 779 C CA . LEU A 1 94 ? 4.293 -4.881 18.033 1.00 91.62 94 LEU A CA 1
ATOM 780 C C . LEU A 1 94 ? 3.918 -3.430 18.353 1.00 91.62 94 LEU A C 1
ATOM 782 O O . LEU A 1 94 ? 3.444 -2.733 17.466 1.00 91.62 94 LEU A O 1
ATOM 786 N N . ASP A 1 95 ? 4.183 -2.962 19.572 1.00 92.69 95 ASP A N 1
ATOM 787 C CA . ASP A 1 95 ? 3.813 -1.604 19.986 1.00 92.69 95 ASP A CA 1
ATOM 788 C C . ASP A 1 95 ? 4.532 -0.533 19.145 1.00 92.69 95 ASP A C 1
ATOM 790 O O . ASP A 1 95 ? 3.901 0.408 18.674 1.00 92.69 95 ASP A O 1
ATOM 794 N N . ILE A 1 96 ? 5.824 -0.729 18.849 1.00 92.38 96 ILE A N 1
ATOM 795 C CA . ILE A 1 96 ? 6.608 0.182 17.994 1.00 92.38 96 ILE A CA 1
ATOM 796 C C . ILE A 1 96 ? 6.056 0.194 16.563 1.00 92.38 96 ILE A C 1
ATOM 798 O O . ILE A 1 96 ? 5.922 1.250 15.947 1.00 92.38 96 ILE A O 1
ATOM 802 N N . LEU A 1 97 ? 5.737 -0.986 16.024 1.00 94.19 97 LEU A N 1
ATOM 803 C CA . LEU A 1 97 ? 5.152 -1.120 14.693 1.00 94.19 97 LEU A CA 1
ATOM 804 C C . LEU A 1 97 ? 3.790 -0.413 14.605 1.00 94.19 97 LEU A C 1
ATOM 806 O O . LEU A 1 97 ? 3.536 0.308 13.641 1.00 94.19 97 LEU A O 1
ATOM 810 N N . LEU A 1 98 ? 2.930 -0.594 15.610 1.00 96.00 98 LEU A N 1
ATOM 811 C CA . LEU A 1 98 ? 1.604 0.020 15.658 1.00 96.00 98 LEU A CA 1
ATOM 812 C C . LEU A 1 98 ? 1.673 1.544 15.776 1.00 96.00 98 LEU A C 1
ATOM 814 O O . LEU A 1 98 ? 0.904 2.222 15.097 1.00 96.00 98 LEU A O 1
ATOM 818 N N . ASP A 1 99 ? 2.608 2.083 16.560 1.00 94.50 99 ASP A N 1
ATOM 819 C CA . ASP A 1 99 ? 2.824 3.531 16.658 1.00 94.50 99 ASP A CA 1
ATOM 820 C C . ASP A 1 99 ? 3.194 4.139 15.291 1.00 94.50 99 ASP A C 1
ATOM 822 O O . ASP A 1 99 ? 2.645 5.169 14.887 1.00 94.50 99 ASP A O 1
ATOM 826 N N . GLU A 1 100 ? 4.082 3.483 14.534 1.00 93.75 100 GLU A N 1
ATOM 827 C CA . GLU A 1 100 ? 4.467 3.927 13.188 1.00 93.75 100 GLU A CA 1
ATOM 828 C C . GLU A 1 100 ? 3.304 3.828 12.186 1.00 93.75 100 GLU A C 1
ATOM 830 O O . GLU A 1 100 ? 3.043 4.779 11.441 1.00 93.75 100 GLU A O 1
ATOM 835 N N . ILE A 1 101 ? 2.573 2.708 12.192 1.00 95.25 101 ILE A N 1
ATOM 836 C CA . ILE A 1 101 ? 1.382 2.506 11.353 1.00 95.25 101 ILE A CA 1
ATOM 837 C C . ILE A 1 101 ? 0.332 3.579 11.649 1.00 95.25 101 ILE A C 1
ATOM 839 O O . ILE A 1 101 ? -0.242 4.155 10.722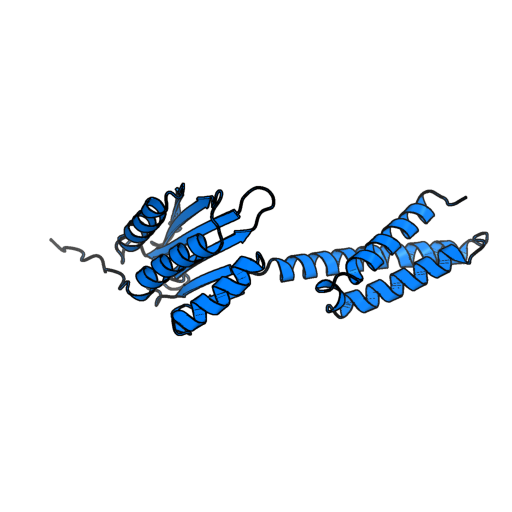 1.00 95.25 101 ILE A O 1
ATOM 843 N N . PHE A 1 102 ? 0.088 3.889 12.922 1.00 95.44 102 PHE A N 1
ATOM 844 C CA . PHE A 1 102 ? -0.938 4.848 13.313 1.00 95.44 102 PHE A CA 1
ATOM 845 C C . PHE A 1 102 ? -0.657 6.256 12.784 1.00 95.44 102 PHE A C 1
ATOM 847 O O . PHE A 1 102 ? -1.558 6.930 12.273 1.00 95.44 102 PHE A O 1
ATOM 854 N N . GLU A 1 103 ? 0.600 6.694 12.842 1.00 93.06 103 GLU A N 1
ATOM 855 C CA . GLU A 1 103 ? 0.995 7.989 12.289 1.00 93.06 103 GLU A CA 1
ATOM 856 C C . GLU A 1 103 ? 0.839 8.039 10.763 1.00 93.06 103 GLU A C 1
ATOM 858 O O . GLU A 1 103 ? 0.413 9.063 10.221 1.00 93.06 103 GLU A O 1
ATOM 863 N N . LEU A 1 104 ? 1.094 6.932 10.061 1.00 92.38 104 LEU A N 1
ATOM 864 C CA . LEU A 1 104 ? 0.872 6.833 8.616 1.00 92.38 104 LEU A CA 1
ATOM 865 C C . LEU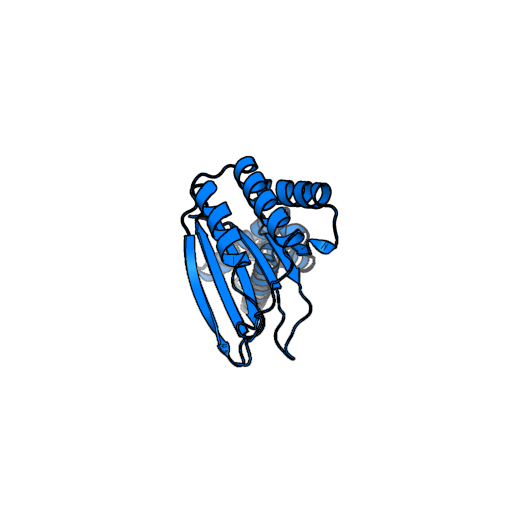 A 1 104 ? -0.617 6.801 8.245 1.00 92.38 104 LEU A C 1
ATOM 867 O O . LEU A 1 104 ? -1.011 7.455 7.274 1.00 92.38 1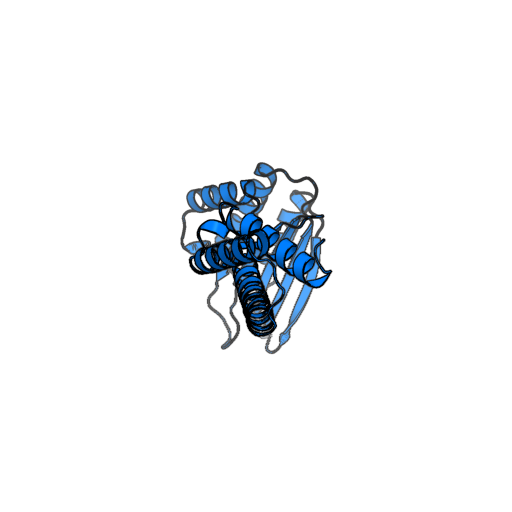04 LEU A O 1
ATOM 871 N N . ILE A 1 105 ? -1.458 6.139 9.046 1.00 91.81 105 ILE A N 1
ATOM 872 C CA . ILE A 1 105 ? -2.921 6.158 8.889 1.00 91.81 105 ILE A CA 1
ATOM 873 C C . ILE A 1 105 ? -3.453 7.589 9.009 1.00 91.81 105 ILE A C 1
ATOM 875 O O . ILE A 1 105 ? -4.226 8.034 8.159 1.00 91.81 105 ILE A O 1
ATOM 879 N N . LYS A 1 106 ? -3.010 8.356 10.016 1.00 89.44 106 LYS A N 1
ATOM 880 C CA . LYS A 1 106 ? -3.409 9.771 10.173 1.00 89.44 106 LYS A CA 1
ATOM 881 C C . LYS A 1 106 ? -3.013 10.627 8.972 1.00 89.44 106 LYS A C 1
ATOM 883 O O . LYS A 1 106 ? -3.718 11.574 8.625 1.00 89.44 106 LYS A O 1
ATOM 888 N N . GLN A 1 107 ? -1.888 10.298 8.344 1.00 87.88 107 GLN A N 1
ATOM 889 C CA . GLN A 1 107 ? -1.381 10.979 7.154 1.00 87.88 107 GLN A CA 1
ATOM 890 C C . GLN A 1 107 ? -1.995 10.461 5.848 1.00 87.88 107 GLN A C 1
ATOM 892 O O . GLN A 1 107 ? -1.672 11.003 4.790 1.00 87.88 107 GLN A O 1
ATOM 897 N N . LYS A 1 108 ? -2.864 9.442 5.909 1.00 86.69 108 LYS A N 1
ATOM 898 C CA . LYS A 1 108 ? -3.422 8.748 4.741 1.00 86.69 108 LYS A CA 1
ATOM 899 C C . LYS A 1 108 ? -2.335 8.280 3.768 1.00 86.69 108 LYS A C 1
ATOM 901 O O . LYS A 1 108 ? -2.425 8.490 2.559 1.00 86.69 108 LYS A O 1
ATOM 906 N N . LYS A 1 109 ? -1.260 7.702 4.306 1.00 86.94 109 LYS A N 1
ATOM 907 C CA . LYS A 1 109 ? -0.201 7.069 3.511 1.00 86.94 109 LYS A CA 1
ATOM 908 C C . LYS A 1 109 ? -0.544 5.609 3.272 1.00 86.94 109 LYS A C 1
ATOM 910 O O . LYS A 1 109 ? -1.073 4.963 4.170 1.00 86.94 109 LYS A O 1
ATOM 915 N N . ASN A 1 110 ? -0.254 5.111 2.072 1.00 89.62 110 ASN A N 1
ATOM 916 C CA . ASN A 1 110 ? -0.414 3.693 1.771 1.00 89.62 110 ASN A CA 1
ATOM 917 C C . ASN A 1 110 ? 0.566 2.882 2.624 1.00 89.62 110 ASN A C 1
ATOM 919 O O . ASN A 1 110 ? 1.703 3.314 2.848 1.00 89.62 110 ASN A O 1
ATOM 923 N N . ILE A 1 111 ? 0.119 1.732 3.109 1.00 92.69 111 ILE A N 1
ATOM 924 C CA . ILE A 1 111 ? 0.871 0.885 4.036 1.00 92.69 111 ILE A CA 1
ATOM 925 C C . ILE A 1 111 ? 0.771 -0.554 3.541 1.00 92.69 111 ILE A C 1
ATOM 927 O O . ILE A 1 111 ? -0.319 -0.990 3.196 1.00 92.69 111 ILE A O 1
ATOM 931 N N . THR A 1 112 ? 1.881 -1.282 3.563 1.00 94.94 112 THR A N 1
ATOM 932 C CA . THR A 1 112 ? 1.920 -2.736 3.378 1.00 94.94 112 THR A CA 1
ATOM 933 C C . THR A 1 112 ? 2.539 -3.343 4.626 1.00 94.94 112 THR A C 1
ATOM 935 O O . THR A 1 112 ? 3.614 -2.921 5.058 1.00 94.94 112 THR A O 1
ATOM 938 N N . ILE A 1 113 ? 1.865 -4.310 5.232 1.00 95.06 113 ILE A N 1
ATOM 939 C CA . ILE A 1 113 ? 2.336 -5.026 6.420 1.00 95.06 113 ILE A CA 1
ATOM 940 C C . ILE A 1 113 ? 2.425 -6.496 6.044 1.00 95.06 113 ILE A C 1
ATOM 942 O O . ILE A 1 113 ? 1.406 -7.089 5.722 1.00 95.06 113 ILE A O 1
ATOM 946 N N . GLU A 1 114 ? 3.610 -7.089 6.095 1.00 93.94 114 GLU A N 1
ATOM 947 C CA . GLU A 1 114 ? 3.861 -8.423 5.554 1.00 93.94 114 GLU A CA 1
ATOM 948 C C . GLU A 1 114 ? 4.545 -9.356 6.559 1.00 93.94 114 GLU A C 1
ATOM 950 O O . GLU A 1 114 ? 5.321 -8.941 7.425 1.00 93.94 114 GLU A O 1
ATOM 955 N N . LYS A 1 115 ? 4.269 -10.652 6.411 1.00 92.00 115 LYS A N 1
ATOM 956 C CA . LYS A 1 115 ? 5.028 -11.747 7.012 1.00 92.00 115 LYS A CA 1
ATOM 957 C C . LYS A 1 115 ? 5.426 -12.722 5.922 1.00 92.00 115 LYS A C 1
ATOM 959 O O . LYS A 1 115 ? 4.573 -13.374 5.319 1.00 92.00 115 LYS A O 1
ATOM 964 N N . ASN A 1 116 ? 6.729 -12.880 5.738 1.00 89.19 116 ASN A N 1
ATOM 965 C CA . ASN A 1 116 ? 7.276 -13.899 4.858 1.00 89.19 116 ASN A CA 1
ATOM 966 C C . ASN A 1 116 ? 7.477 -15.205 5.634 1.00 89.19 116 ASN A C 1
ATOM 968 O O . ASN A 1 116 ? 8.032 -15.226 6.734 1.00 89.19 116 ASN A O 1
ATOM 972 N N . PHE A 1 117 ? 7.045 -16.314 5.051 1.00 85.00 117 PHE A N 1
ATOM 973 C CA . PHE A 1 117 ? 7.270 -17.654 5.568 1.00 85.00 117 PHE A CA 1
ATOM 974 C C . PHE A 1 117 ? 8.332 -18.364 4.721 1.00 85.00 117 PHE A C 1
ATOM 976 O O . PHE A 1 117 ? 8.509 -18.053 3.539 1.00 85.00 117 PHE A O 1
ATOM 983 N N . PRO A 1 118 ? 9.057 -19.341 5.295 1.00 81.75 118 PRO A N 1
ATOM 984 C CA . PRO A 1 118 ? 9.927 -20.200 4.509 1.00 81.75 118 PRO A CA 1
ATOM 985 C C . PRO A 1 118 ? 9.119 -20.872 3.403 1.00 81.75 118 PRO A C 1
ATOM 987 O O . PRO A 1 118 ? 8.146 -21.569 3.690 1.00 81.75 118 PRO A O 1
ATOM 990 N N . SER A 1 119 ? 9.526 -20.662 2.155 1.00 75.75 119 SER A N 1
ATOM 991 C CA . SER A 1 119 ? 8.819 -21.260 1.034 1.00 75.75 119 SER A CA 1
ATOM 992 C C . SER A 1 119 ? 9.009 -22.773 0.996 1.00 75.75 119 SER A C 1
ATOM 994 O O . SER A 1 119 ? 10.107 -23.295 1.214 1.00 75.75 119 SER A O 1
ATOM 996 N N . THR A 1 120 ? 7.924 -23.468 0.679 1.00 73.31 120 THR A N 1
ATOM 997 C CA . THR A 1 120 ? 7.911 -24.906 0.399 1.00 73.31 120 THR A CA 1
ATOM 998 C C . THR A 1 120 ? 8.265 -25.233 -1.057 1.00 73.31 120 THR A C 1
ATOM 1000 O O . THR A 1 120 ? 8.519 -26.399 -1.364 1.00 73.31 120 THR A O 1
ATOM 1003 N N . GLN A 1 121 ? 8.339 -24.230 -1.944 1.00 67.75 121 GLN A N 1
ATOM 1004 C CA . GLN A 1 121 ? 8.584 -24.407 -3.379 1.00 67.75 121 GLN A CA 1
ATOM 1005 C C . GLN A 1 121 ? 9.599 -23.398 -3.941 1.00 67.75 121 GLN A C 1
ATOM 1007 O O . GLN A 1 121 ? 9.620 -22.223 -3.584 1.00 67.75 121 GLN A O 1
ATOM 1012 N N . GLU A 1 122 ? 10.429 -23.828 -4.892 1.00 60.19 122 GLU A N 1
ATOM 1013 C CA . GLU A 1 122 ? 11.301 -22.900 -5.620 1.00 60.19 122 GLU A CA 1
ATOM 1014 C C . GLU A 1 122 ? 10.470 -21.974 -6.526 1.00 60.19 122 GLU A C 1
ATOM 1016 O O . GLU A 1 122 ? 9.720 -22.437 -7.383 1.00 60.19 122 GLU A O 1
ATOM 1021 N N . GLY A 1 123 ? 10.630 -20.657 -6.361 1.00 60.00 123 GLY A N 1
ATOM 1022 C CA . GLY A 1 123 ? 10.049 -19.645 -7.252 1.00 60.00 123 GLY A CA 1
ATOM 1023 C C . GLY A 1 123 ? 8.762 -18.968 -6.769 1.00 60.00 123 GLY A C 1
ATOM 1024 O O . GLY A 1 123 ? 8.371 -17.975 -7.376 1.00 60.00 123 GLY A O 1
ATOM 1025 N N . TYR A 1 124 ? 8.154 -19.426 -5.671 1.00 65.38 124 TYR A N 1
ATOM 1026 C CA . TYR A 1 124 ? 7.025 -18.743 -5.027 1.00 65.38 124 TYR A CA 1
ATOM 1027 C C . TYR A 1 124 ? 7.347 -18.445 -3.566 1.00 65.38 124 TYR A C 1
ATOM 1029 O O . TYR A 1 124 ? 7.880 -19.297 -2.861 1.00 65.38 124 TYR A O 1
ATOM 1037 N N . GLY A 1 125 ? 7.066 -17.219 -3.126 1.00 76.56 125 GLY A N 1
ATOM 1038 C CA . GLY A 1 125 ? 7.153 -16.836 -1.722 1.00 76.56 125 GLY A CA 1
ATOM 1039 C C . GLY A 1 125 ? 5.855 -17.190 -1.014 1.00 76.56 125 GLY A C 1
ATOM 1040 O O . GLY A 1 125 ? 4.778 -16.843 -1.487 1.00 76.56 125 GLY A O 1
ATOM 1041 N N . ASP A 1 126 ? 5.970 -17.872 0.114 1.00 87.56 126 ASP A N 1
ATOM 1042 C CA . ASP A 1 126 ? 4.864 -18.087 1.030 1.00 87.56 126 ASP A CA 1
ATOM 1043 C C . ASP A 1 126 ? 4.748 -16.835 1.913 1.00 87.56 126 ASP A C 1
ATOM 1045 O O . ASP A 1 126 ? 5.678 -16.530 2.656 1.00 87.56 126 ASP A O 1
ATOM 1049 N N . TYR A 1 127 ? 3.643 -16.094 1.841 1.00 90.19 127 TYR A N 1
ATOM 1050 C CA . TYR A 1 127 ? 3.491 -14.842 2.591 1.00 90.19 127 TYR A CA 1
ATOM 1051 C C . TYR A 1 127 ? 2.062 -14.612 3.072 1.00 90.19 127 TYR A C 1
ATOM 1053 O O . TYR A 1 127 ? 1.121 -15.292 2.656 1.00 90.19 127 TYR A O 1
ATOM 1061 N N . VAL A 1 128 ? 1.929 -13.661 3.989 1.00 93.31 128 VAL A N 1
ATOM 1062 C CA . VAL A 1 128 ? 0.670 -12.995 4.318 1.00 93.31 128 VAL A CA 1
ATOM 1063 C C . VAL A 1 128 ? 0.947 -11.503 4.307 1.00 93.31 128 VAL A C 1
ATOM 1065 O O . VAL A 1 128 ? 1.952 -11.086 4.886 1.00 93.31 128 VAL A O 1
ATOM 1068 N N . ASP A 1 129 ? 0.082 -10.715 3.685 1.00 94.00 129 ASP A N 1
ATOM 1069 C CA . ASP A 1 129 ? 0.176 -9.261 3.719 1.00 94.00 129 ASP A CA 1
ATOM 1070 C C . ASP A 1 129 ? -1.170 -8.582 4.012 1.00 94.00 129 ASP A C 1
ATOM 1072 O O . ASP A 1 129 ? -2.249 -9.176 3.933 1.00 94.00 129 ASP A O 1
ATOM 1076 N N . ILE A 1 130 ? -1.066 -7.333 4.454 1.00 96.19 130 ILE A N 1
ATOM 1077 C CA . ILE A 1 130 ? -2.161 -6.390 4.638 1.00 96.19 130 ILE A CA 1
ATOM 1078 C C . ILE A 1 130 ? -1.757 -5.118 3.895 1.00 96.19 130 ILE A C 1
ATOM 1080 O O . ILE A 1 130 ? -0.859 -4.399 4.344 1.00 96.19 130 ILE A O 1
ATOM 1084 N N . ASP A 1 131 ? -2.432 -4.829 2.791 1.00 94.62 131 ASP A N 1
ATOM 1085 C CA . ASP A 1 131 ? -2.244 -3.615 2.004 1.00 94.62 131 ASP A CA 1
ATOM 1086 C C . ASP A 1 131 ? -3.366 -2.629 2.306 1.00 94.62 131 ASP A C 1
ATOM 1088 O O . ASP A 1 131 ? -4.523 -2.877 1.992 1.00 94.62 131 ASP A O 1
ATOM 1092 N N . LEU A 1 132 ? -3.037 -1.475 2.876 1.00 93.75 132 LEU A N 1
ATOM 1093 C CA . LEU A 1 132 ? -3.969 -0.376 3.090 1.00 93.75 132 LEU A CA 1
ATOM 1094 C C . LEU A 1 132 ? -3.727 0.719 2.053 1.00 93.75 132 LEU A C 1
ATOM 1096 O O . LEU A 1 132 ? -2.685 1.384 2.065 1.00 93.75 132 LEU A O 1
ATOM 1100 N N . THR A 1 133 ? -4.724 0.951 1.203 1.00 89.94 133 THR A N 1
ATOM 1101 C CA . THR A 1 133 ? -4.680 1.950 0.133 1.00 89.94 133 THR A CA 1
ATOM 1102 C C . THR A 1 133 ? -5.773 2.999 0.307 1.00 89.94 133 THR A C 1
ATOM 1104 O O . THR A 1 133 ? -6.949 2.694 0.520 1.00 89.94 133 THR A O 1
ATOM 1107 N N . TRP A 1 134 ? -5.392 4.269 0.173 1.00 85.50 134 TRP A N 1
ATOM 1108 C CA . TRP A 1 134 ? -6.316 5.397 0.283 1.00 85.50 134 TRP A CA 1
ATOM 1109 C C . TRP A 1 134 ? -6.780 5.854 -1.103 1.00 85.50 134 TRP A C 1
ATOM 1111 O O . TRP A 1 134 ? -5.991 6.392 -1.880 1.00 85.50 134 TRP A O 1
ATOM 1121 N N . GLY A 1 135 ? -8.064 5.664 -1.409 1.00 77.69 135 GLY A N 1
ATOM 1122 C CA . GLY A 1 135 ? -8.708 6.222 -2.598 1.00 77.69 135 GLY A CA 1
ATOM 1123 C C . GLY A 1 135 ? -9.443 7.536 -2.320 1.00 77.69 135 GLY A C 1
ATOM 1124 O O . GLY A 1 135 ? -9.684 7.913 -1.171 1.00 77.69 135 GLY A O 1
ATOM 1125 N N . GLU A 1 136 ? -9.809 8.241 -3.394 1.00 72.19 136 GLU A N 1
ATOM 1126 C CA . GLU A 1 136 ? -10.621 9.466 -3.313 1.00 72.19 136 GLU A CA 1
ATOM 1127 C C . GLU A 1 136 ? -12.065 9.171 -2.884 1.00 72.19 136 GLU A C 1
ATOM 1129 O O . GLU A 1 136 ? -12.649 9.939 -2.121 1.00 72.19 136 GLU A O 1
ATOM 1134 N N . GLU A 1 137 ? -12.621 8.050 -3.356 1.00 74.56 137 GLU A N 1
ATOM 1135 C CA . GLU A 1 137 ? -14.009 7.643 -3.099 1.00 74.56 137 GLU A CA 1
ATOM 1136 C C . GLU A 1 137 ? -14.125 6.674 -1.917 1.00 74.56 137 GLU A C 1
ATOM 1138 O O . GLU A 1 137 ? -15.005 6.828 -1.071 1.00 74.56 137 GLU A O 1
ATOM 1143 N N . ALA A 1 138 ? -13.215 5.703 -1.828 1.00 80.62 138 ALA A N 1
ATOM 1144 C CA . ALA A 1 138 ? -13.170 4.724 -0.752 1.00 80.62 138 ALA A CA 1
ATOM 1145 C C . ALA A 1 138 ? -11.725 4.328 -0.436 1.00 80.62 138 ALA A C 1
ATOM 1147 O O . ALA A 1 138 ? -10.850 4.344 -1.299 1.00 80.62 138 ALA A O 1
ATOM 1148 N N . SER A 1 139 ? -11.479 3.981 0.825 1.00 88.31 139 SER A N 1
ATOM 1149 C CA . SER A 1 139 ? -10.226 3.347 1.246 1.00 88.31 139 SER A CA 1
ATOM 1150 C C . SER A 1 139 ? -10.420 1.839 1.237 1.00 88.31 139 SER A C 1
ATOM 1152 O O . SER A 1 139 ? -11.480 1.355 1.640 1.00 88.31 139 SER A O 1
ATOM 1154 N N . VAL A 1 140 ? -9.410 1.122 0.766 1.00 91.69 140 VAL A N 1
ATOM 1155 C CA . VAL A 1 140 ? -9.448 -0.330 0.591 1.00 91.69 140 VAL A CA 1
ATOM 1156 C C . VAL A 1 140 ? -8.329 -0.940 1.417 1.00 91.69 140 VAL A C 1
ATOM 1158 O O . VAL A 1 140 ? -7.231 -0.382 1.485 1.00 91.69 140 VAL A O 1
ATOM 1161 N N . MET A 1 141 ? -8.626 -2.059 2.065 1.00 95.38 141 MET A N 1
ATOM 1162 C CA . MET A 1 141 ? -7.627 -2.918 2.675 1.00 95.38 141 MET A CA 1
ATOM 1163 C C . MET A 1 141 ? -7.678 -4.285 2.008 1.00 95.38 141 MET A C 1
ATOM 1165 O O . MET A 1 141 ? -8.702 -4.954 2.088 1.00 95.38 141 MET A O 1
ATOM 1169 N N . ASP A 1 142 ? -6.591 -4.706 1.384 1.00 95.19 142 ASP A N 1
ATOM 1170 C CA . ASP A 1 142 ? -6.456 -6.080 0.920 1.00 95.19 142 ASP A CA 1
ATOM 1171 C C . ASP A 1 142 ? -5.735 -6.885 1.993 1.00 95.19 142 ASP A C 1
ATOM 1173 O O . ASP A 1 142 ? -4.702 -6.460 2.506 1.00 95.19 142 ASP A O 1
ATOM 1177 N N . VAL A 1 143 ? -6.283 -8.042 2.350 1.00 96.12 143 VAL A N 1
ATOM 1178 C CA . VAL A 1 143 ? -5.596 -9.013 3.205 1.00 96.12 143 VAL A CA 1
ATOM 1179 C C . VAL A 1 143 ? -5.357 -10.260 2.371 1.00 96.12 143 VAL A C 1
ATOM 1181 O O . VAL A 1 143 ? -6.323 -10.937 1.999 1.00 96.12 143 VAL A O 1
ATOM 1184 N N . LYS A 1 144 ? -4.091 -10.562 2.067 1.00 94.31 144 LYS A N 1
ATOM 1185 C CA . LYS A 1 144 ? -3.737 -11.679 1.186 1.00 94.31 144 LYS A CA 1
ATOM 1186 C C . LYS A 1 144 ? -2.959 -12.741 1.928 1.00 94.31 144 LYS A C 1
ATOM 1188 O O . LYS A 1 144 ? -2.096 -12.454 2.751 1.00 94.31 144 LYS A O 1
ATOM 1193 N N . GLU A 1 145 ? -3.231 -13.991 1.588 1.00 92.44 145 GLU A N 1
ATOM 1194 C CA . GLU A 1 145 ? -2.407 -15.125 1.988 1.00 92.44 145 GLU A CA 1
ATOM 1195 C C . GLU A 1 145 ? -2.006 -15.927 0.753 1.00 92.44 145 GLU A C 1
ATOM 1197 O O . GLU A 1 145 ? -2.864 -16.389 0.001 1.00 92.44 145 GLU A O 1
ATOM 1202 N N . MET A 1 146 ? -0.702 -16.146 0.592 1.00 90.50 146 MET A N 1
ATOM 1203 C CA . MET A 1 146 ? -0.128 -17.020 -0.424 1.00 90.50 146 MET A CA 1
ATOM 1204 C C . MET A 1 146 ? 0.534 -18.228 0.240 1.00 90.50 146 MET A C 1
ATOM 1206 O O . MET A 1 146 ? 1.413 -18.095 1.109 1.00 90.50 146 MET A O 1
ATOM 1210 N N . HIS A 1 147 ? 0.108 -19.424 -0.163 1.00 89.31 147 HIS A N 1
ATOM 1211 C CA . HIS A 1 147 ? 0.697 -20.670 0.315 1.00 89.31 147 HIS A CA 1
ATOM 1212 C C . HIS A 1 147 ? 0.560 -21.831 -0.675 1.00 89.31 147 HIS A C 1
ATOM 1214 O O . HIS A 1 147 ? -0.321 -21.856 -1.537 1.00 89.31 147 HIS A O 1
ATOM 1220 N N . ASP A 1 148 ? 1.395 -22.859 -0.509 1.00 88.00 148 ASP A N 1
ATOM 1221 C CA . ASP A 1 148 ? 1.186 -24.152 -1.167 1.00 88.00 148 ASP A CA 1
ATOM 1222 C C . ASP A 1 148 ? -0.021 -24.889 -0.563 1.00 88.00 148 ASP A C 1
ATOM 1224 O O . ASP A 1 148 ? 0.015 -25.404 0.562 1.00 88.00 148 ASP A O 1
ATOM 1228 N N . LYS A 1 149 ? -1.104 -24.981 -1.341 1.00 86.69 149 LYS A N 1
ATOM 1229 C CA . LYS A 1 149 ? -2.369 -25.601 -0.922 1.00 86.69 149 LYS A CA 1
ATOM 1230 C C . LYS A 1 149 ? -2.262 -27.102 -0.658 1.00 86.69 149 LYS A C 1
ATOM 1232 O O . LYS A 1 149 ? -3.178 -27.671 -0.062 1.00 86.69 149 LYS A O 1
ATOM 1237 N N . TYR A 1 150 ? -1.227 -27.778 -1.155 1.00 85.31 150 TYR A N 1
ATOM 1238 C CA . TYR A 1 150 ? -1.007 -29.203 -0.904 1.00 85.31 150 TYR A CA 1
ATOM 1239 C C . TYR A 1 150 ? -0.248 -29.444 0.401 1.00 85.31 150 TYR A C 1
ATOM 1241 O O . TYR A 1 150 ? -0.386 -30.523 0.980 1.00 85.31 150 TYR A O 1
ATOM 1249 N N . PHE A 1 151 ? 0.495 -28.441 0.876 1.00 84.19 151 PHE A N 1
ATOM 1250 C CA . PHE A 1 151 ? 1.257 -28.500 2.120 1.00 84.19 151 PHE A CA 1
ATOM 1251 C C . PHE A 1 151 ? 0.518 -27.898 3.314 1.00 84.19 151 PHE A C 1
ATOM 1253 O O . PHE A 1 151 ? 0.639 -28.440 4.413 1.00 84.19 151 PHE A O 1
ATOM 1260 N N . TYR A 1 152 ? -0.262 -26.831 3.125 1.00 84.94 152 TYR A N 1
ATOM 1261 C CA . TYR A 1 152 ? -0.887 -26.088 4.223 1.00 84.94 152 TYR A CA 1
ATOM 1262 C C . TYR A 1 152 ? -2.425 -26.089 4.177 1.00 84.94 152 TYR A C 1
ATOM 1264 O O . TYR A 1 152 ? -3.045 -26.187 3.112 1.00 84.94 152 TYR A O 1
ATOM 1272 N N . ASP A 1 153 ? -3.040 -26.031 5.364 1.00 80.88 153 ASP A N 1
ATOM 1273 C CA . ASP A 1 153 ? -4.473 -25.760 5.559 1.00 80.88 153 ASP A CA 1
ATOM 1274 C C . ASP A 1 153 ? -4.770 -24.253 5.452 1.00 80.88 153 ASP A C 1
ATOM 1276 O O . ASP A 1 153 ? -3.943 -23.427 5.827 1.00 80.88 153 ASP A O 1
ATOM 1280 N N . ASN A 1 154 ? -5.994 -23.894 5.058 1.00 80.31 154 ASN A N 1
ATOM 1281 C CA . ASN A 1 154 ? -6.475 -22.510 4.934 1.00 80.31 154 ASN A CA 1
ATOM 1282 C C . ASN A 1 154 ? -7.024 -21.913 6.251 1.00 80.31 154 ASN A C 1
ATOM 1284 O O . ASN A 1 154 ? -7.877 -21.030 6.220 1.00 80.31 154 ASN A O 1
ATOM 1288 N N . ASN A 1 155 ? -6.576 -22.399 7.416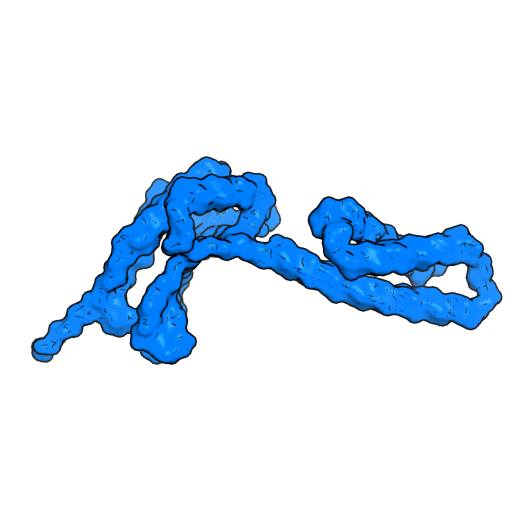 1.00 82.50 155 ASN A N 1
ATOM 1289 C CA . ASN A 1 155 ? -7.125 -21.959 8.709 1.00 82.50 155 ASN A CA 1
ATOM 1290 C C . ASN A 1 155 ? -6.874 -20.467 8.973 1.00 82.50 155 ASN A C 1
ATOM 1292 O O . ASN A 1 155 ? -7.733 -19.805 9.547 1.00 82.50 155 ASN A O 1
ATOM 1296 N N . LEU A 1 156 ? -5.729 -19.938 8.527 1.00 88.31 156 LEU A N 1
ATOM 1297 C CA . LEU A 1 156 ? -5.383 -18.533 8.723 1.00 88.31 156 LEU A CA 1
ATOM 1298 C C . LEU A 1 156 ? -6.352 -17.606 7.977 1.00 88.31 156 LEU A C 1
ATOM 1300 O O . LEU A 1 156 ? -6.904 -16.702 8.596 1.00 88.31 156 LEU A O 1
ATOM 1304 N N . VAL A 1 157 ? -6.641 -17.876 6.700 1.00 88.81 157 VAL A N 1
ATOM 1305 C CA . VAL A 1 157 ? -7.686 -17.164 5.939 1.00 88.81 157 VAL A CA 1
ATOM 1306 C C . VAL A 1 157 ? -9.002 -17.080 6.718 1.00 88.81 157 VAL A C 1
ATOM 1308 O O . VAL A 1 157 ? -9.599 -16.011 6.815 1.00 88.81 157 VAL A O 1
ATOM 1311 N N . GLU A 1 158 ? -9.464 -18.191 7.294 1.00 89.31 158 GLU A N 1
ATOM 1312 C CA . GLU A 1 158 ? -10.730 -18.219 8.033 1.00 89.31 158 GLU A CA 1
ATOM 1313 C C . GLU A 1 158 ? -10.664 -17.420 9.346 1.00 89.31 158 GLU A C 1
ATOM 1315 O O . GLU A 1 158 ? -11.622 -16.732 9.705 1.00 89.31 158 GLU A O 1
ATOM 1320 N N . GLU A 1 159 ? -9.532 -17.443 10.052 1.00 92.50 159 GLU A N 1
ATOM 1321 C CA . GLU A 1 159 ? -9.301 -16.594 11.228 1.00 92.50 159 GLU A CA 1
ATOM 1322 C C . GLU A 1 159 ? -9.301 -15.099 10.865 1.00 92.50 159 GLU A C 1
ATOM 1324 O O . GLU A 1 159 ? -9.967 -14.302 11.536 1.00 92.50 159 GLU A O 1
ATOM 1329 N N . LEU A 1 160 ? -8.652 -14.724 9.759 1.00 93.81 160 LEU A N 1
ATOM 1330 C CA . LEU A 1 160 ? -8.622 -13.350 9.248 1.00 93.81 160 LEU A CA 1
ATOM 1331 C C . LEU A 1 160 ? -10.023 -12.874 8.831 1.00 93.81 160 LEU A C 1
ATOM 1333 O O . LEU A 1 160 ? -10.454 -11.799 9.256 1.00 93.81 160 LEU A O 1
ATOM 1337 N N . LYS A 1 161 ? -10.791 -13.698 8.101 1.00 93.31 161 LYS A N 1
ATOM 1338 C CA . LYS A 1 161 ? -12.202 -13.412 7.770 1.00 93.31 161 LYS A CA 1
ATOM 1339 C C . LYS A 1 161 ? -13.041 -13.176 9.019 1.00 93.31 161 LYS A C 1
ATOM 1341 O O . LYS A 1 161 ? -13.863 -12.262 9.051 1.00 93.31 161 LYS A O 1
ATOM 1346 N N . ASN A 1 162 ? -12.851 -13.991 10.057 1.00 93.81 162 ASN A N 1
ATOM 1347 C CA . ASN A 1 162 ? -13.589 -13.842 11.308 1.00 93.81 162 ASN A CA 1
ATOM 1348 C C . ASN A 1 162 ? -13.283 -12.506 11.995 1.00 93.81 162 ASN A C 1
ATOM 1350 O O . ASN A 1 162 ? -14.217 -11.858 12.471 1.00 93.81 162 ASN A O 1
ATOM 1354 N N . ILE A 1 163 ? -12.022 -12.063 12.005 1.00 95.44 163 ILE A N 1
ATOM 1355 C CA . ILE A 1 163 ? -11.654 -10.735 12.518 1.00 95.44 163 ILE A CA 1
ATOM 1356 C C . ILE A 1 163 ? -12.344 -9.641 11.701 1.00 95.44 163 ILE A C 1
ATOM 1358 O O . ILE A 1 163 ? -13.026 -8.795 12.274 1.00 95.44 163 ILE A O 1
ATOM 1362 N N . LEU A 1 164 ? -12.229 -9.673 10.374 1.00 94.69 164 LEU A N 1
ATOM 1363 C CA . LEU A 1 164 ? -12.831 -8.666 9.494 1.00 94.69 164 LEU A CA 1
ATOM 1364 C C . LEU A 1 164 ? -14.356 -8.563 9.704 1.00 94.69 164 LEU A C 1
ATOM 1366 O O . LEU A 1 164 ? -14.896 -7.468 9.887 1.00 94.69 164 LEU A O 1
ATOM 1370 N N . ASN A 1 165 ? -15.039 -9.706 9.810 1.00 93.44 165 ASN A N 1
ATOM 1371 C CA . ASN A 1 165 ? -16.473 -9.771 10.097 1.00 93.44 165 ASN A CA 1
ATOM 1372 C C . ASN A 1 165 ? -16.839 -9.197 11.478 1.00 93.44 165 ASN A C 1
ATOM 1374 O O . ASN A 1 165 ? -17.869 -8.534 11.609 1.00 93.44 165 ASN A O 1
ATOM 1378 N N . GLN A 1 166 ? -16.009 -9.396 12.511 1.00 93.69 166 GLN A N 1
ATOM 1379 C CA . GLN A 1 166 ? -16.238 -8.811 13.843 1.00 93.69 166 GLN A CA 1
ATOM 1380 C C . GLN A 1 166 ? -16.215 -7.277 13.827 1.00 93.69 166 GLN A C 1
ATOM 1382 O O . GLN A 1 166 ? -16.892 -6.647 14.639 1.00 93.69 166 GLN A O 1
ATOM 1387 N N . PHE A 1 167 ? -15.480 -6.676 12.890 1.00 92.31 167 PHE A N 1
ATOM 1388 C CA . PHE A 1 167 ? -15.450 -5.226 12.684 1.00 92.31 167 PHE A CA 1
ATOM 1389 C C . PHE A 1 167 ? -16.546 -4.725 11.735 1.00 92.31 167 PHE A C 1
ATOM 1391 O O . PHE A 1 167 ? -16.613 -3.521 11.456 1.00 92.31 167 PHE A O 1
ATOM 1398 N N . GLY A 1 168 ? -17.417 -5.618 11.254 1.00 89.94 168 GLY A N 1
ATOM 1399 C CA . GLY A 1 168 ? -18.472 -5.291 10.297 1.00 89.94 168 GLY A CA 1
ATOM 1400 C C . GLY A 1 168 ? -17.918 -4.817 8.955 1.00 89.94 168 GLY A C 1
ATOM 1401 O O . GLY A 1 168 ? -18.494 -3.916 8.350 1.00 89.94 168 GLY A O 1
ATOM 1402 N N . ILE A 1 169 ? -16.768 -5.352 8.542 1.00 91.62 169 ILE A N 1
ATOM 1403 C CA . ILE A 1 169 ? -16.157 -5.056 7.248 1.00 91.62 169 ILE A CA 1
ATOM 1404 C C . ILE A 1 169 ? -16.835 -5.907 6.175 1.00 91.62 169 ILE A C 1
ATOM 1406 O O . ILE A 1 169 ? -16.997 -7.114 6.347 1.00 91.62 169 ILE A O 1
ATOM 1410 N N . ASN A 1 170 ? -17.223 -5.275 5.068 1.00 88.75 170 ASN A N 1
ATOM 1411 C CA . ASN A 1 170 ? -17.670 -5.996 3.882 1.00 88.75 170 ASN A CA 1
ATOM 1412 C C . ASN A 1 170 ? -16.441 -6.549 3.160 1.00 88.75 170 ASN A C 1
ATOM 1414 O O . ASN A 1 170 ? -15.549 -5.782 2.796 1.00 88.75 170 ASN A O 1
ATOM 1418 N N . ILE A 1 171 ? -16.418 -7.866 2.974 1.00 92.81 171 ILE A N 1
ATOM 1419 C CA . ILE A 1 171 ? -15.305 -8.595 2.368 1.00 92.81 171 ILE A CA 1
ATOM 1420 C C . ILE A 1 171 ? -15.761 -9.093 1.001 1.00 92.81 171 ILE A C 1
ATOM 1422 O O . ILE A 1 171 ? -16.733 -9.852 0.924 1.00 92.81 171 ILE A O 1
ATOM 1426 N N . ASP A 1 172 ? -15.052 -8.701 -0.053 1.00 93.56 172 ASP A N 1
ATOM 1427 C CA . ASP A 1 172 ? -15.093 -9.405 -1.331 1.00 93.56 172 ASP A CA 1
ATOM 1428 C C . ASP A 1 172 ? -13.917 -10.384 -1.387 1.00 93.56 172 ASP A C 1
ATOM 1430 O O . ASP A 1 172 ? -12.768 -10.023 -1.136 1.00 93.56 172 ASP A O 1
ATOM 1434 N N . TYR A 1 173 ? -14.216 -11.657 -1.619 1.00 92.75 173 TYR A N 1
ATOM 1435 C CA . TYR A 1 173 ? -13.261 -12.739 -1.415 1.00 92.75 173 TYR A CA 1
ATOM 1436 C C . TYR A 1 173 ? -12.975 -13.472 -2.717 1.00 92.75 173 TYR A C 1
ATOM 1438 O O . TYR A 1 173 ? -13.879 -14.041 -3.336 1.00 92.75 173 TYR A O 1
ATOM 1446 N N . HIS A 1 174 ? -11.693 -13.522 -3.067 1.00 92.88 174 HIS A N 1
ATOM 1447 C CA . HIS A 1 174 ? -11.194 -14.111 -4.301 1.00 92.88 174 HIS A CA 1
ATOM 1448 C C . HIS A 1 174 ? -10.158 -15.191 -4.005 1.00 92.88 174 HIS A C 1
ATOM 1450 O O . HIS A 1 174 ? -9.315 -15.052 -3.120 1.00 92.88 174 HIS A O 1
ATOM 1456 N N . GLU A 1 175 ? -10.205 -16.271 -4.783 1.00 93.00 175 GLU A N 1
ATOM 1457 C CA . GLU A 1 175 ? -9.210 -17.342 -4.739 1.00 93.00 175 GLU A CA 1
ATOM 1458 C C . GLU A 1 175 ? -8.537 -17.466 -6.107 1.00 93.00 175 GLU A C 1
ATOM 1460 O O . GLU A 1 175 ? -9.207 -17.609 -7.138 1.00 93.00 175 GLU A O 1
ATOM 1465 N N . HIS A 1 176 ? -7.206 -17.450 -6.122 1.00 90.19 176 HIS A N 1
ATOM 1466 C CA . HIS A 1 176 ? -6.407 -17.526 -7.337 1.00 90.19 176 HIS A CA 1
ATOM 1467 C C . HIS A 1 176 ? -5.401 -18.672 -7.263 1.00 90.19 176 HIS A C 1
ATOM 1469 O O . HIS A 1 176 ? -4.537 -18.736 -6.392 1.00 90.19 176 HIS A O 1
ATOM 1475 N N . PHE A 1 177 ? -5.492 -19.588 -8.229 1.00 88.12 177 PHE A N 1
ATOM 1476 C CA . PHE A 1 177 ? -4.531 -20.675 -8.379 1.00 88.12 177 PHE A CA 1
ATOM 1477 C C . PHE A 1 177 ? -3.437 -20.283 -9.376 1.00 88.12 177 PHE A C 1
ATOM 1479 O O . PHE A 1 177 ? -3.702 -20.163 -10.573 1.00 88.12 177 PHE A O 1
ATOM 1486 N N . HIS A 1 178 ? -2.201 -20.151 -8.892 1.00 80.06 178 HIS A N 1
ATOM 1487 C CA . HIS A 1 178 ? -1.051 -19.676 -9.677 1.00 80.06 178 HIS A CA 1
ATOM 1488 C C . HIS A 1 178 ? -0.275 -20.794 -10.393 1.00 80.06 178 HIS A C 1
ATOM 1490 O O . HIS A 1 178 ? 0.711 -20.534 -11.080 1.00 80.06 178 HIS A O 1
ATOM 1496 N N . GLY A 1 179 ? -0.737 -22.046 -10.287 1.00 73.12 179 GLY A N 1
ATOM 1497 C CA . GLY A 1 179 ? -0.022 -23.225 -10.784 1.00 73.12 179 GLY A CA 1
ATOM 1498 C C . GLY A 1 179 ? 0.873 -23.859 -9.716 1.00 73.12 179 GLY A C 1
ATOM 1499 O O . GLY A 1 179 ? 1.066 -23.307 -8.641 1.00 73.12 179 GLY A O 1
ATOM 1500 N N . PHE A 1 180 ? 1.364 -25.075 -9.977 1.00 74.81 180 PHE A N 1
ATOM 1501 C CA . PHE A 1 180 ? 2.308 -25.818 -9.116 1.00 74.81 180 PHE A CA 1
ATOM 1502 C C . PHE A 1 180 ? 1.900 -26.056 -7.649 1.00 74.81 180 PHE A C 1
ATOM 1504 O O . PHE A 1 180 ? 2.664 -26.638 -6.896 1.00 74.81 180 PHE A O 1
ATOM 1511 N N . GLY A 1 181 ? 0.669 -25.731 -7.254 1.00 78.31 181 GLY A N 1
ATOM 1512 C CA . GLY A 1 181 ? 0.198 -25.877 -5.871 1.00 78.31 181 GLY A CA 1
ATOM 1513 C C . GLY A 1 181 ? 0.049 -24.550 -5.138 1.00 78.31 181 GLY A C 1
ATOM 1514 O O . GLY A 1 181 ? -0.670 -24.509 -4.145 1.00 78.31 181 GLY A O 1
ATOM 1515 N N . ALA A 1 182 ? 0.607 -23.468 -5.677 1.00 84.38 182 ALA A N 1
ATOM 1516 C CA . ALA A 1 182 ? 0.474 -22.136 -5.117 1.00 84.38 182 ALA A CA 1
ATOM 1517 C C . ALA A 1 182 ? -0.974 -21.627 -5.222 1.00 84.38 182 ALA A C 1
ATOM 1519 O O . ALA A 1 182 ? -1.589 -21.640 -6.300 1.00 84.38 182 ALA A O 1
ATOM 1520 N N . MET A 1 183 ? -1.515 -21.210 -4.083 1.00 89.69 183 MET A N 1
ATOM 1521 C CA . MET A 1 183 ? -2.845 -20.639 -3.942 1.00 89.69 183 MET A CA 1
ATOM 1522 C C . MET A 1 183 ? -2.742 -19.304 -3.221 1.00 89.69 183 MET A C 1
ATOM 1524 O O . MET A 1 183 ? -2.156 -19.230 -2.142 1.00 89.69 183 MET A O 1
ATOM 1528 N N . GLU A 1 184 ? -3.343 -18.287 -3.820 1.00 91.38 184 GLU A N 1
ATOM 1529 C CA . GLU A 1 184 ? -3.517 -16.974 -3.222 1.00 91.38 184 GLU A CA 1
ATOM 1530 C C . GLU A 1 184 ? -4.985 -16.785 -2.846 1.00 91.38 184 GLU A C 1
ATOM 1532 O O . GLU A 1 184 ? -5.890 -17.027 -3.651 1.00 91.38 184 GLU A O 1
ATOM 1537 N N . TYR A 1 185 ? -5.203 -16.341 -1.620 1.00 93.56 185 TYR A N 1
ATOM 1538 C CA . TYR A 1 185 ? -6.495 -15.926 -1.105 1.00 93.56 185 TYR A CA 1
ATOM 1539 C C . TYR A 1 185 ? -6.438 -14.423 -0.898 1.00 93.56 185 TYR A C 1
ATOM 1541 O O . TYR A 1 185 ? -5.601 -13.964 -0.126 1.00 93.56 185 TYR A O 1
ATOM 1549 N N . ASN A 1 186 ? -7.308 -13.672 -1.567 1.00 94.75 186 ASN A N 1
ATOM 1550 C CA . ASN A 1 186 ? -7.380 -12.220 -1.438 1.00 94.75 186 ASN A CA 1
ATOM 1551 C C . ASN A 1 186 ? -8.735 -11.812 -0.845 1.00 94.75 186 ASN A C 1
ATOM 1553 O O . ASN A 1 186 ? -9.789 -12.196 -1.357 1.00 94.75 186 ASN A O 1
ATOM 1557 N N . MET A 1 187 ? -8.697 -11.049 0.244 1.00 96.06 187 MET A N 1
ATOM 1558 C CA . MET A 1 187 ? -9.859 -10.437 0.886 1.00 96.06 187 MET A CA 1
ATOM 1559 C C . MET A 1 187 ? -9.805 -8.927 0.666 1.00 96.06 187 MET A C 1
ATOM 1561 O O . MET A 1 187 ? -9.141 -8.217 1.423 1.00 96.06 187 MET A O 1
ATOM 1565 N N . GLU A 1 188 ? -10.531 -8.445 -0.338 1.00 95.19 188 GLU A N 1
ATOM 1566 C CA . GLU A 1 188 ? -10.672 -7.016 -0.605 1.00 95.19 188 GLU A CA 1
ATOM 1567 C C . GLU A 1 188 ? -11.723 -6.431 0.348 1.00 95.19 188 GLU A C 1
ATOM 1569 O O . GLU A 1 188 ? -12.887 -6.847 0.374 1.00 95.19 188 GLU A O 1
ATOM 1574 N N . CYS A 1 189 ? -11.304 -5.477 1.176 1.00 94.19 189 CYS A N 1
ATOM 1575 C CA . CYS A 1 189 ? -12.114 -4.915 2.248 1.00 94.19 189 CYS A CA 1
ATOM 1576 C C . CYS A 1 189 ? -12.364 -3.426 2.023 1.00 94.19 189 CYS A C 1
ATOM 1578 O O . CYS A 1 189 ? -11.440 -2.613 2.097 1.00 94.19 189 CYS A O 1
ATOM 1580 N N . ILE A 1 190 ? -13.627 -3.035 1.848 1.00 91.06 190 ILE A N 1
ATOM 1581 C CA . ILE A 1 190 ? -13.995 -1.618 1.735 1.00 91.06 190 ILE A CA 1
ATOM 1582 C C . ILE A 1 190 ? -14.140 -1.019 3.143 1.00 91.06 190 ILE A C 1
ATOM 1584 O O . ILE A 1 190 ? -14.989 -1.435 3.935 1.00 91.06 190 ILE A O 1
ATOM 1588 N N . LEU A 1 191 ? -13.318 -0.016 3.462 1.00 88.94 191 LEU A N 1
ATOM 1589 C CA . LEU A 1 191 ? -13.231 0.597 4.793 1.00 88.94 191 LEU A CA 1
ATOM 1590 C C . LEU A 1 191 ? -14.169 1.805 4.953 1.00 88.94 191 LEU A C 1
ATOM 1592 O O . LEU A 1 191 ? -13.732 2.934 5.196 1.00 88.94 191 LEU A O 1
ATOM 1596 N N . GLU A 1 192 ? -15.478 1.597 4.820 1.00 82.75 192 GLU A N 1
ATOM 1597 C CA . GLU A 1 192 ? -16.449 2.690 4.950 1.00 82.75 192 GLU A CA 1
ATOM 1598 C C . GLU A 1 192 ? -16.526 3.235 6.388 1.00 82.75 192 GLU A C 1
ATOM 1600 O O . GLU A 1 192 ? -16.762 2.498 7.346 1.00 82.75 192 GLU A O 1
ATOM 1605 N N . ASN A 1 193 ? -16.396 4.559 6.536 1.00 68.94 193 ASN A N 1
ATOM 1606 C CA . ASN A 1 193 ? -16.627 5.304 7.784 1.00 68.94 193 ASN A CA 1
ATOM 1607 C C . ASN A 1 193 ? -15.783 4.873 9.002 1.00 68.94 193 ASN A C 1
ATOM 1609 O O . ASN A 1 193 ? -16.131 5.229 10.128 1.00 68.94 193 ASN A O 1
ATOM 1613 N N . LYS A 1 194 ? -14.672 4.149 8.806 1.00 77.19 194 LYS A N 1
ATOM 1614 C CA . LYS A 1 194 ? -13.766 3.785 9.904 1.00 77.19 194 LYS A CA 1
ATOM 1615 C C . LYS A 1 194 ? -12.881 4.962 10.285 1.00 77.19 194 LYS A C 1
ATOM 1617 O O . LYS A 1 194 ? -12.231 5.573 9.434 1.00 77.19 194 LYS A O 1
ATOM 1622 N N . ASN A 1 195 ? -12.850 5.287 11.573 1.00 86.31 195 ASN A N 1
ATOM 1623 C CA . ASN A 1 195 ? -11.890 6.266 12.076 1.00 86.31 195 ASN A CA 1
ATOM 1624 C C . ASN A 1 195 ? -10.503 5.618 12.266 1.00 86.31 195 ASN A C 1
ATOM 1626 O O . ASN A 1 195 ? -10.361 4.396 12.246 1.00 86.31 195 ASN A O 1
ATOM 1630 N N . SER A 1 196 ? -9.467 6.439 12.449 1.00 88.38 196 SER A N 1
ATOM 1631 C CA . SER A 1 196 ? -8.086 5.949 12.551 1.00 88.38 196 SER A CA 1
ATOM 1632 C C . SER A 1 196 ? -7.844 4.994 13.728 1.00 88.38 196 SER A C 1
ATOM 1634 O O . SER A 1 196 ? -6.995 4.120 13.607 1.00 88.38 196 SER A O 1
ATOM 1636 N N . GLU A 1 197 ? -8.570 5.139 14.840 1.00 91.62 197 GLU A N 1
ATOM 1637 C CA . GLU A 1 197 ? -8.441 4.267 16.022 1.00 91.62 197 GLU A CA 1
ATOM 1638 C C . GLU A 1 197 ? -9.068 2.891 15.764 1.00 91.62 197 GLU A C 1
ATOM 1640 O O . GLU A 1 197 ? -8.467 1.864 16.060 1.00 91.62 197 GLU A O 1
ATOM 1645 N N . GLU A 1 198 ? -10.257 2.856 15.154 1.00 91.56 198 GLU A N 1
ATOM 1646 C CA . GLU A 1 198 ? -10.914 1.600 14.763 1.00 91.56 198 GLU A CA 1
ATOM 1647 C C . GLU A 1 198 ? -10.079 0.820 13.747 1.00 91.56 198 GLU A C 1
ATOM 1649 O O . GLU A 1 198 ? -9.983 -0.404 13.830 1.00 91.56 198 GLU A O 1
ATOM 1654 N N . LEU A 1 199 ? -9.462 1.532 12.800 1.00 92.62 199 LEU A N 1
ATOM 1655 C CA . LEU A 1 199 ? -8.579 0.925 11.813 1.00 92.62 199 LEU A CA 1
ATOM 1656 C C . LEU A 1 199 ? -7.294 0.389 12.456 1.00 92.62 199 LEU A C 1
ATOM 1658 O O . LEU A 1 199 ? -6.836 -0.689 12.085 1.00 92.62 199 LEU A O 1
ATOM 1662 N N . LEU A 1 200 ? -6.742 1.100 13.444 1.00 94.75 200 LEU A N 1
ATOM 1663 C CA . LEU A 1 200 ? -5.579 0.625 14.189 1.00 94.75 200 LEU A CA 1
ATOM 1664 C C . LEU A 1 200 ? -5.904 -0.625 15.022 1.00 94.75 200 LEU A C 1
ATOM 1666 O O . LEU A 1 200 ? -5.114 -1.565 15.004 1.00 94.75 200 LEU A O 1
ATOM 1670 N N . ASP A 1 201 ? -7.055 -0.675 15.706 1.00 95.44 201 ASP A N 1
ATOM 1671 C CA . ASP A 1 201 ? -7.481 -1.872 16.459 1.00 95.44 201 ASP A CA 1
ATOM 1672 C C . ASP A 1 201 ? -7.691 -3.080 15.533 1.00 95.44 201 ASP A C 1
ATOM 1674 O O . ASP A 1 201 ? -7.309 -4.202 15.876 1.00 95.44 201 ASP A O 1
ATOM 1678 N N . LEU A 1 202 ? -8.244 -2.853 14.336 1.00 95.56 202 LEU A N 1
ATOM 1679 C CA . LEU A 1 202 ? -8.377 -3.887 13.310 1.00 95.56 202 LEU A CA 1
ATOM 1680 C C . LEU A 1 202 ? -7.006 -4.413 12.874 1.00 95.56 202 LEU A C 1
ATOM 1682 O O . LEU A 1 202 ? -6.754 -5.615 12.965 1.00 95.56 202 LEU A O 1
ATOM 1686 N N . ILE A 1 203 ? -6.110 -3.519 12.451 1.00 95.69 203 ILE A N 1
ATOM 1687 C CA . ILE A 1 203 ? -4.761 -3.883 11.998 1.00 95.69 203 ILE A CA 1
ATOM 1688 C C . ILE A 1 203 ? -3.991 -4.597 13.109 1.00 95.69 203 ILE A C 1
ATOM 1690 O O . ILE A 1 203 ? -3.349 -5.611 12.846 1.00 95.69 203 ILE A O 1
ATOM 1694 N N . LYS A 1 204 ? -4.101 -4.134 14.358 1.00 96.44 204 LYS A N 1
ATOM 1695 C CA . LYS A 1 204 ? -3.495 -4.795 15.515 1.00 96.44 204 LYS A CA 1
ATOM 1696 C C . LYS A 1 204 ? -3.932 -6.253 15.630 1.00 96.44 204 LYS A C 1
ATOM 1698 O O . LYS A 1 204 ? -3.069 -7.124 15.704 1.00 96.44 204 LYS A O 1
ATOM 1703 N N . LYS A 1 205 ? -5.240 -6.528 15.608 1.00 96.62 205 LYS A N 1
ATOM 1704 C CA . LYS A 1 205 ? -5.759 -7.902 15.730 1.00 96.62 205 LYS A CA 1
ATOM 1705 C C . LYS A 1 205 ? -5.336 -8.790 14.567 1.00 96.62 205 LYS A C 1
ATOM 1707 O O . LYS A 1 205 ? -5.028 -9.959 14.782 1.00 96.62 205 LYS A O 1
ATOM 1712 N N . LEU A 1 206 ? -5.288 -8.237 13.353 1.00 96.44 206 LEU A N 1
ATOM 1713 C CA . LEU A 1 206 ? -4.773 -8.960 12.191 1.00 96.44 206 LEU A CA 1
ATOM 1714 C C . LEU A 1 206 ? -3.287 -9.304 12.383 1.00 96.44 206 LEU A C 1
ATOM 1716 O O . LEU A 1 206 ? -2.921 -10.468 12.254 1.00 96.44 206 LEU A O 1
ATOM 1720 N N . ILE A 1 207 ? -2.442 -8.338 12.770 1.00 95.56 207 ILE A N 1
ATOM 1721 C CA . ILE A 1 207 ? -1.010 -8.578 13.023 1.00 95.56 207 ILE A CA 1
ATOM 1722 C C . ILE A 1 207 ? -0.806 -9.616 14.132 1.00 95.56 207 ILE A C 1
ATOM 1724 O O . ILE A 1 207 ? 0.052 -10.484 13.986 1.00 95.56 207 ILE A O 1
ATOM 1728 N N . GLU A 1 208 ? -1.562 -9.541 15.230 1.00 94.12 208 GLU A N 1
ATOM 1729 C CA . GLU A 1 208 ? -1.476 -10.501 16.339 1.00 94.12 208 GLU A CA 1
ATOM 1730 C C . GLU A 1 208 ? -1.743 -11.931 15.850 1.00 94.12 208 GLU A C 1
ATOM 1732 O O . GLU A 1 208 ? -0.905 -12.811 16.063 1.00 94.12 208 GLU A O 1
ATOM 1737 N N . VAL A 1 209 ? -2.828 -12.147 15.096 1.00 93.38 209 VAL A N 1
ATOM 1738 C CA . VAL A 1 209 ? -3.126 -13.461 14.506 1.00 93.38 209 VAL A CA 1
ATOM 1739 C C . VAL A 1 209 ? -2.030 -13.902 13.539 1.00 93.38 209 VAL A C 1
ATOM 1741 O O . VAL A 1 209 ? -1.542 -15.028 13.645 1.00 93.38 209 VAL A O 1
ATOM 1744 N N . ILE A 1 210 ? -1.564 -13.030 12.641 1.00 92.31 210 ILE A N 1
ATOM 1745 C CA . ILE A 1 210 ? -0.513 -13.380 11.671 1.00 92.31 210 ILE A CA 1
ATOM 1746 C C . ILE A 1 210 ? 0.807 -13.740 12.380 1.00 92.31 210 ILE A C 1
ATOM 1748 O O . ILE A 1 210 ? 1.479 -14.695 11.980 1.00 92.31 210 ILE A O 1
ATOM 1752 N N . LYS A 1 211 ? 1.181 -13.021 13.450 1.00 89.06 211 LYS A N 1
ATOM 1753 C CA . LYS A 1 211 ? 2.390 -13.304 14.246 1.00 89.06 211 LYS A CA 1
ATOM 1754 C C . LYS A 1 211 ? 2.306 -14.634 14.984 1.00 89.06 211 LYS A C 1
ATOM 1756 O O . LYS A 1 211 ? 3.293 -15.371 15.014 1.00 89.06 211 LYS A O 1
ATOM 1761 N N . GLU A 1 212 ? 1.167 -14.925 15.603 1.00 85.06 212 GLU A N 1
ATOM 1762 C CA . GLU A 1 212 ? 0.977 -16.137 16.408 1.00 85.06 212 GLU A CA 1
ATOM 1763 C C . GLU A 1 212 ? 0.755 -17.388 15.553 1.00 85.06 212 GLU A C 1
ATOM 1765 O O . GLU A 1 212 ? 1.007 -18.514 16.006 1.00 85.06 212 GLU A O 1
ATOM 1770 N N . THR A 1 213 ? 0.332 -17.205 14.301 1.00 78.56 213 THR A N 1
ATOM 1771 C CA . THR A 1 213 ? -0.006 -18.314 13.419 1.00 78.56 213 THR A CA 1
ATOM 1772 C C . THR A 1 213 ? 1.208 -19.161 13.070 1.00 78.56 213 THR A C 1
ATOM 1774 O O . THR A 1 213 ? 2.159 -18.747 12.404 1.00 78.56 213 THR A O 1
ATOM 1777 N N . LYS A 1 214 ? 1.113 -20.435 13.446 1.00 75.69 214 LYS A N 1
ATOM 1778 C CA . LYS A 1 214 ? 1.948 -21.505 12.908 1.00 75.69 214 LYS A CA 1
ATOM 1779 C C . LYS A 1 214 ? 1.154 -22.191 11.809 1.00 75.69 214 LYS A C 1
ATOM 1781 O O . LYS A 1 214 ? 0.140 -22.822 12.101 1.00 75.69 214 LYS A O 1
ATOM 1786 N N . ARG A 1 215 ? 1.613 -22.089 10.558 1.00 75.88 215 ARG A N 1
ATOM 1787 C CA . ARG A 1 215 ? 0.952 -22.756 9.427 1.00 75.88 215 ARG A CA 1
ATOM 1788 C C . ARG A 1 215 ? 0.790 -24.246 9.724 1.00 75.88 215 ARG A C 1
ATOM 1790 O O . ARG A 1 215 ? 1.759 -24.939 10.046 1.00 75.88 215 ARG A O 1
ATOM 1797 N N . LYS A 1 216 ? -0.446 -24.735 9.640 1.00 76.69 216 LYS A N 1
ATOM 1798 C CA . LYS A 1 216 ? -0.758 -26.136 9.914 1.00 76.69 216 LYS A CA 1
ATOM 1799 C C . LYS A 1 216 ? -0.500 -26.959 8.659 1.00 76.69 216 LYS A C 1
ATOM 1801 O O . LYS A 1 216 ? -1.105 -26.715 7.619 1.00 76.69 216 LYS A O 1
ATOM 1806 N N . VAL A 1 217 ? 0.411 -27.920 8.772 1.00 79.00 217 VAL A N 1
ATOM 1807 C CA . VAL A 1 217 ? 0.740 -28.843 7.684 1.00 79.00 217 VAL A CA 1
ATOM 1808 C C . VAL A 1 217 ? -0.411 -29.829 7.491 1.00 79.00 217 VAL A C 1
ATOM 1810 O O . VAL A 1 217 ? -0.900 -30.408 8.468 1.00 79.00 217 VAL A O 1
ATOM 1813 N N . LYS A 1 218 ? -0.814 -30.058 6.240 1.00 79.06 218 LYS A N 1
ATOM 1814 C CA . LYS A 1 218 ? -1.753 -31.121 5.877 1.00 79.06 218 LYS A CA 1
ATOM 1815 C C . LYS A 1 218 ? -1.121 -32.472 6.174 1.00 79.06 218 LYS A C 1
ATOM 1817 O O . LYS A 1 218 ? -0.162 -32.883 5.524 1.00 79.06 218 LYS A O 1
ATOM 1822 N N . ILE A 1 219 ? -1.664 -33.180 7.159 1.00 70.69 219 ILE A N 1
ATOM 1823 C CA . ILE A 1 219 ? -1.323 -34.586 7.364 1.00 70.69 219 ILE A CA 1
ATOM 1824 C C . ILE A 1 219 ? -2.014 -35.351 6.235 1.00 70.69 219 ILE A C 1
ATOM 1826 O O . ILE A 1 219 ? -3.236 -35.473 6.225 1.00 70.69 219 ILE A O 1
ATOM 1830 N N . GLN A 1 220 ? -1.245 -35.813 5.249 1.00 58.94 220 GLN A N 1
ATOM 1831 C CA . GLN A 1 220 ? -1.760 -36.774 4.281 1.00 58.94 220 GLN A CA 1
ATOM 1832 C C . GLN A 1 220 ? -1.883 -38.122 4.993 1.00 58.94 220 GLN A C 1
ATOM 1834 O O . GLN A 1 220 ? -0.875 -38.758 5.305 1.00 58.94 220 GLN A O 1
ATOM 1839 N N . ASP A 1 221 ? -3.115 -38.544 5.275 1.00 45.44 221 ASP A N 1
ATOM 1840 C CA . ASP A 1 221 ? -3.387 -39.913 5.702 1.00 45.44 221 ASP A CA 1
ATOM 1841 C C . ASP A 1 221 ? -3.087 -40.847 4.524 1.00 45.44 221 ASP A C 1
ATOM 1843 O O . ASP A 1 221 ? -3.891 -41.013 3.605 1.00 45.44 221 ASP A O 1
ATOM 1847 N N . PHE A 1 222 ? -1.902 -41.456 4.535 1.00 42.31 222 PHE A N 1
ATOM 1848 C CA . PHE A 1 222 ? -1.601 -42.600 3.681 1.00 42.31 222 PHE A CA 1
ATOM 1849 C C . PHE A 1 222 ? -2.368 -43.809 4.233 1.00 42.31 222 PHE A C 1
ATOM 1851 O O . PHE A 1 222 ? -1.849 -44.551 5.069 1.00 42.31 222 PHE A O 1
ATOM 1858 N N . THR A 1 223 ? -3.622 -43.961 3.806 1.00 38.22 223 THR A N 1
ATOM 1859 C CA . THR A 1 223 ? -4.428 -45.176 4.015 1.00 38.22 223 THR A CA 1
ATOM 1860 C C . THR A 1 223 ? -4.563 -45.971 2.729 1.00 38.22 223 THR A C 1
ATOM 1862 O O . THR A 1 223 ? -4.620 -45.346 1.645 1.00 38.22 223 THR A O 1
#

Sequence (223 aa):
MLSSKEQEILDLCKEIILFGTKKDNARHPEMLAIKERATKLFEKLSGTDIHNDEKYYRLYEDFDNLKRDFLSVREDIDCENKRPACFDIDQKELDILLDEIFELIKQKKNITIEKNFPSTQEGYGDYVDIDLTWGEEASVMDVKEMHDKYFYDNNLVEELKNILNQFGINIDYHEHFHGFGAMEYNMECILENKNSEELLDLIKKLIEVIKETKRKVKIQDFT